Protein AF-A0A2E8M8S1-F1 (afdb_monomer)

Secondary structure (DSSP, 8-state):
------------S---SS---S-----HHHHHHHHHHHHTS--------HHHHS-HHHHHHHHHHHHHHT-SSS--HHHHHHHHHHHHHHTHHHHHHHHHHHHHHHHHHHHHHHHHHHHT-TT----HHHHHHHHHHHHHHHHHHHHHHHHHHHHHHHHHHHHHTT----HHHHHHHHHHHHH--

Radius of gyration: 27.23 Å; Cα contacts (8 Å, |Δi|>4): 94; chains: 1; bounding box: 52×49×96 Å

Solvent-accessible surface area (backbone atoms only — not comparable to full-atom values): 11092 Å² total; per-residue (Å²): 139,84,87,85,88,88,89,83,80,91,81,70,99,77,87,86,79,86,84,85,88,73,94,68,79,81,46,74,66,54,55,51,52,48,54,57,47,54,78,68,54,76,67,74,81,68,69,63,49,48,70,80,78,36,58,67,72,59,46,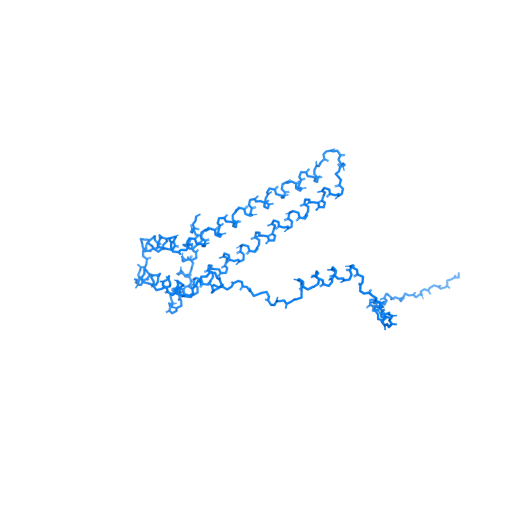54,49,54,34,52,53,51,39,60,56,53,69,50,100,71,74,47,70,71,38,54,50,50,44,42,52,52,49,47,66,77,36,44,72,55,30,53,48,49,52,53,27,53,50,31,48,52,51,31,53,53,38,50,50,54,51,49,54,58,75,66,42,93,79,76,82,69,57,69,66,58,55,49,53,49,54,50,52,34,50,55,30,45,53,53,22,52,52,38,47,50,43,55,50,33,41,51,54,42,50,52,51,60,45,44,61,92,62,86,76,53,71,66,54,53,54,50,50,50,52,44,63,70,60,49,113

Foldseek 3Di:
DDDDDDDDDDDDDDDPPPDPDDPDDCDPVNVVVVVVVVVVPDPPPPQCALCNQDPPVLLVVLLVVLLVLVVDPDNDPVSLVVNLVVCLVSVVVLLVLVVQLVVLVVQLVVLVVVLVCLVVPPVPDDPPVNNVVSVVSNVVSVVSNVSSVSNSVNNLVNSLCSSCPPPPPDPVVSVSSSVSSVPRD

Sequence (185 aa):
MFPEYQREIFSSRNDFTALSKSPREISKSDKVSQSVASCFSNEEETAPSLADEIPNKALNYIIGESRALMAVETVGQSHWDALSGFLSEELQGFVDLKNQMNQAQCDCEAMLKIAEELCDSPNGEVSPNRILEVAVALQEAKMRRDNLRTRVKSMIDGLCKEILAGNSSGDSLEIRLRGVLGKLG

pLDDT: mean 77.31, std 19.57, range [32.72, 95.56]

Structure (mmCIF, N/CA/C/O backbone):
data_AF-A0A2E8M8S1-F1
#
_entry.id   AF-A0A2E8M8S1-F1
#
loop_
_atom_site.group_PDB
_atom_site.id
_atom_site.type_symbol
_atom_site.label_atom_id
_atom_site.label_alt_id
_atom_site.label_comp_id
_atom_site.label_asym_id
_atom_site.label_entity_id
_atom_site.label_seq_id
_atom_site.pdbx_PDB_ins_code
_atom_site.Cartn_x
_atom_site.Cartn_y
_atom_site.Cartn_z
_atom_site.occupancy
_atom_site.B_iso_or_equiv
_atom_site.auth_seq_id
_atom_site.auth_comp_id
_atom_site.auth_asym_id
_atom_site.auth_atom_id
_atom_site.pdbx_PDB_model_num
ATOM 1 N N . MET A 1 1 ? 4.175 23.032 75.071 1.00 36.00 1 MET A N 1
ATOM 2 C CA . MET A 1 1 ? 5.294 22.071 75.073 1.00 36.00 1 MET A CA 1
ATOM 3 C C . MET A 1 1 ? 5.282 21.392 73.704 1.00 36.00 1 MET A C 1
ATOM 5 O O . MET A 1 1 ? 4.385 20.603 73.455 1.00 36.00 1 MET A O 1
ATOM 9 N N . PHE A 1 2 ? 6.158 21.823 72.791 1.00 40.09 2 PHE A N 1
ATOM 10 C CA . PHE A 1 2 ? 6.495 21.149 71.518 1.00 40.09 2 PHE A CA 1
ATOM 11 C C . PHE A 1 2 ? 7.851 20.434 71.711 1.00 40.09 2 PHE A C 1
ATOM 13 O O . PHE A 1 2 ? 8.574 20.832 72.632 1.00 40.09 2 PHE A O 1
ATOM 20 N N . PRO A 1 3 ? 8.157 19.353 70.964 1.00 42.38 3 PRO A N 1
ATOM 21 C CA . PRO A 1 3 ? 8.790 19.432 69.623 1.00 42.38 3 PRO A CA 1
ATOM 22 C C . PRO A 1 3 ? 8.086 18.513 68.589 1.00 42.38 3 PRO A C 1
ATOM 24 O O . PRO A 1 3 ? 7.397 17.576 68.975 1.00 42.38 3 PRO A O 1
ATOM 27 N N . GLU A 1 4 ? 7.975 18.828 67.293 1.00 33.81 4 GLU A N 1
ATOM 28 C CA . GLU A 1 4 ? 8.960 18.940 66.187 1.00 33.81 4 GLU A CA 1
ATOM 29 C C . GLU A 1 4 ? 9.512 17.611 65.616 1.00 33.81 4 GLU A C 1
ATOM 31 O O . GLU A 1 4 ? 10.245 16.888 66.275 1.00 33.81 4 GLU A O 1
ATOM 36 N N . TYR A 1 5 ? 9.145 17.385 64.341 1.00 37.78 5 TYR A N 1
ATOM 37 C CA . TYR A 1 5 ? 9.848 16.735 63.220 1.00 37.78 5 TYR A CA 1
ATOM 38 C C . TYR A 1 5 ? 10.566 15.383 63.396 1.00 37.78 5 TYR A C 1
ATOM 40 O O . TYR A 1 5 ? 11.599 15.301 64.042 1.00 37.78 5 TYR A O 1
ATOM 48 N N . GLN A 1 6 ? 10.184 14.408 62.556 1.00 37.84 6 GLN A N 1
ATOM 49 C CA . GLN A 1 6 ? 11.088 13.897 61.512 1.00 37.84 6 GLN A CA 1
ATOM 50 C C . GLN A 1 6 ? 10.325 13.168 60.393 1.00 37.84 6 GLN A C 1
ATOM 52 O O . GLN A 1 6 ? 9.367 12.434 60.613 1.00 37.84 6 GLN A O 1
ATOM 57 N N . ARG A 1 7 ? 10.749 13.459 59.164 1.00 42.25 7 ARG A N 1
ATOM 58 C CA . ARG A 1 7 ? 10.235 13.001 57.874 1.00 42.25 7 ARG A CA 1
ATOM 59 C C . ARG A 1 7 ? 11.309 12.076 57.304 1.00 42.25 7 ARG A C 1
ATOM 61 O O . ARG A 1 7 ? 12.351 12.611 56.956 1.00 42.25 7 ARG A O 1
ATOM 68 N N . GLU A 1 8 ? 11.069 10.773 57.151 1.00 34.56 8 GLU A N 1
ATOM 69 C CA . GLU A 1 8 ? 11.922 9.890 56.326 1.00 34.56 8 GLU A CA 1
ATOM 70 C C . GLU A 1 8 ? 11.049 8.856 55.584 1.00 34.56 8 GLU A C 1
ATOM 72 O O . GLU A 1 8 ? 10.326 8.083 56.198 1.00 34.56 8 GLU A O 1
ATOM 77 N N . ILE A 1 9 ? 10.797 9.094 54.290 1.00 34.66 9 ILE A N 1
ATOM 78 C CA . ILE A 1 9 ? 11.380 8.413 53.112 1.00 34.66 9 ILE A CA 1
ATOM 79 C C . ILE A 1 9 ? 10.621 7.121 52.750 1.00 34.66 9 ILE A C 1
ATOM 81 O O . ILE A 1 9 ? 10.748 6.079 53.382 1.00 34.66 9 ILE A O 1
ATOM 85 N N . PHE A 1 10 ? 9.852 7.206 51.657 1.00 37.06 10 PHE A N 1
ATOM 86 C CA . PHE A 1 10 ? 9.378 6.054 50.891 1.00 37.06 10 PHE A CA 1
ATOM 87 C C . PHE A 1 10 ? 10.589 5.292 50.331 1.00 37.06 10 PHE A C 1
ATOM 89 O O . PHE A 1 10 ? 11.205 5.743 49.363 1.00 37.06 10 PHE A O 1
ATOM 96 N N . SER A 1 11 ? 10.913 4.134 50.908 1.00 32.72 11 SER A N 1
ATOM 97 C CA . SER A 1 11 ? 11.887 3.206 50.327 1.00 32.72 11 SER A CA 1
ATOM 98 C C . SER A 1 11 ? 11.213 2.224 49.371 1.00 32.72 11 SER A C 1
ATOM 100 O O . SER A 1 11 ? 10.458 1.338 49.758 1.00 32.72 11 SER A O 1
ATOM 102 N N . SER A 1 12 ? 11.492 2.478 48.094 1.00 35.44 12 SER A N 1
ATOM 103 C CA . SER A 1 12 ? 11.606 1.576 46.944 1.00 35.44 12 SER A CA 1
ATOM 104 C C . SER A 1 12 ? 11.083 0.136 47.056 1.00 35.44 12 SER A C 1
ATOM 106 O O . SER A 1 12 ? 11.697 -0.726 47.675 1.00 35.44 12 SER A O 1
ATOM 108 N N . ARG A 1 13 ? 10.054 -0.147 46.247 1.00 44.47 13 ARG A N 1
ATOM 109 C CA . ARG A 1 13 ? 10.100 -1.084 45.102 1.00 44.47 13 ARG A CA 1
ATOM 110 C C . ARG A 1 13 ? 11.296 -2.056 45.114 1.00 44.47 13 ARG A C 1
ATOM 112 O O . ARG A 1 13 ? 12.240 -1.827 44.370 1.00 44.47 13 ARG A O 1
ATOM 119 N N . ASN A 1 14 ? 11.255 -3.093 45.953 1.00 41.12 14 ASN A N 1
ATOM 120 C CA . ASN A 1 14 ? 11.965 -4.371 45.783 1.00 41.12 14 ASN A CA 1
ATOM 121 C C . ASN A 1 14 ? 11.648 -5.324 46.951 1.00 41.12 14 ASN A C 1
ATOM 123 O O . ASN A 1 14 ? 12.503 -5.588 47.780 1.00 41.12 14 ASN A O 1
ATOM 127 N N . ASP A 1 15 ? 10.435 -5.877 46.988 1.00 34.88 15 ASP A N 1
ATOM 128 C CA . ASP A 1 15 ? 10.114 -7.040 47.836 1.00 34.88 15 ASP A CA 1
ATOM 129 C C . ASP A 1 15 ? 9.371 -8.107 47.015 1.00 34.88 15 ASP A C 1
ATOM 131 O O . ASP A 1 15 ? 8.291 -8.578 47.359 1.00 34.88 15 ASP A O 1
ATOM 135 N N . PHE A 1 16 ? 9.955 -8.485 45.872 1.00 39.66 16 PHE A N 1
ATOM 136 C CA . PHE A 1 16 ? 9.487 -9.616 45.055 1.00 39.66 16 PHE A CA 1
ATOM 137 C C . PHE A 1 16 ? 10.507 -10.763 44.983 1.00 39.66 16 PHE A C 1
ATOM 139 O O . PHE A 1 16 ? 10.486 -11.569 44.057 1.00 39.66 16 PHE A O 1
ATOM 146 N N . THR A 1 17 ? 11.418 -10.861 45.954 1.00 40.44 17 THR A N 1
ATOM 147 C CA . THR A 1 17 ? 12.477 -11.890 45.971 1.00 40.44 17 THR A CA 1
ATOM 148 C C . THR A 1 17 ? 12.367 -12.897 47.117 1.00 40.44 17 THR A C 1
ATOM 150 O O . THR A 1 17 ? 13.208 -13.785 47.222 1.00 40.44 17 THR A O 1
ATOM 153 N N . ALA A 1 18 ? 11.306 -12.856 47.929 1.00 42.22 18 ALA A N 1
ATOM 154 C CA . ALA A 1 18 ? 11.198 -13.702 49.122 1.00 42.22 18 ALA A CA 1
ATOM 155 C C . ALA A 1 18 ? 10.248 -14.913 49.015 1.00 42.22 18 ALA A C 1
ATOM 157 O O . ALA A 1 18 ? 9.893 -15.480 50.043 1.00 42.22 18 ALA A O 1
ATOM 158 N N . LEU A 1 19 ? 9.848 -15.363 47.818 1.00 46.56 19 LEU A N 1
ATOM 159 C CA . LEU A 1 19 ? 9.081 -16.613 47.660 1.00 46.56 19 LEU A CA 1
ATOM 160 C C . LEU A 1 19 ? 9.511 -17.418 46.422 1.00 46.56 19 LEU A C 1
ATOM 162 O O . LEU A 1 19 ? 8.714 -17.696 45.532 1.00 46.56 19 LEU A O 1
ATOM 166 N N . SER A 1 20 ? 10.774 -17.848 46.373 1.00 46.72 20 SER A N 1
ATOM 167 C CA . SER A 1 20 ? 11.174 -18.964 45.505 1.00 46.72 20 SER A CA 1
ATOM 168 C C . SER A 1 20 ? 11.880 -20.042 46.325 1.00 46.72 20 SER A C 1
ATOM 170 O O . SER A 1 20 ? 13.054 -19.926 46.662 1.00 46.72 20 SER A O 1
ATOM 172 N N . LYS A 1 21 ? 11.110 -21.067 46.711 1.00 43.41 21 LYS A N 1
ATOM 173 C CA . LYS A 1 21 ? 11.539 -22.456 46.978 1.00 43.41 21 LYS A CA 1
ATOM 174 C C . LYS A 1 21 ? 10.330 -23.278 47.439 1.00 43.41 21 LYS A C 1
ATOM 176 O O . LYS A 1 21 ? 10.195 -23.664 48.592 1.00 43.41 21 LYS A O 1
ATOM 181 N N . SER A 1 22 ? 9.423 -23.529 46.505 1.00 39.41 22 SER A N 1
ATOM 182 C CA . SER A 1 22 ? 8.464 -24.631 46.576 1.00 39.41 22 SER A C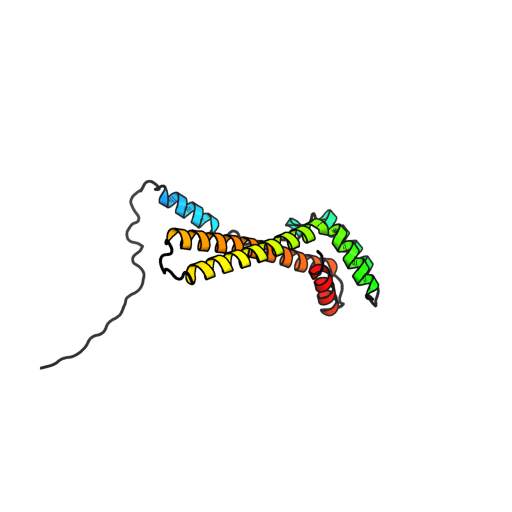A 1
ATOM 183 C C . SER A 1 22 ? 8.170 -25.048 45.133 1.00 39.41 22 SER A C 1
ATOM 185 O O . SER A 1 22 ? 7.893 -24.159 44.323 1.00 39.41 22 SER A O 1
ATOM 187 N N . PRO A 1 23 ? 8.269 -26.339 44.766 1.00 42.47 23 PRO A N 1
ATOM 188 C CA . PRO A 1 23 ? 7.851 -26.791 43.450 1.00 42.47 23 PRO A CA 1
ATOM 189 C C . PRO A 1 23 ? 6.321 -26.728 43.400 1.00 42.47 23 PRO A C 1
ATOM 191 O O . PRO A 1 23 ? 5.635 -27.669 43.788 1.00 42.47 23 PRO A O 1
ATOM 194 N N . ARG A 1 24 ? 5.780 -25.575 42.995 1.00 47.47 24 ARG A N 1
ATOM 195 C CA . ARG A 1 24 ? 4.354 -25.425 42.706 1.00 47.47 24 ARG A CA 1
ATOM 196 C C . ARG A 1 24 ? 4.076 -26.021 41.333 1.00 47.47 24 ARG A C 1
ATOM 198 O O . ARG A 1 24 ? 4.754 -25.686 40.363 1.00 47.47 24 ARG A O 1
ATOM 205 N N . GLU A 1 25 ? 3.078 -26.896 41.267 1.00 52.66 25 GLU A N 1
ATOM 206 C CA . GLU A 1 25 ? 2.452 -27.291 40.009 1.00 52.66 25 GLU A CA 1
ATOM 207 C C . GLU A 1 25 ? 2.065 -26.034 39.226 1.00 52.66 25 GLU A C 1
ATOM 209 O O . GLU A 1 25 ? 1.419 -25.131 39.759 1.00 52.66 25 GLU A O 1
ATOM 214 N N . ILE A 1 26 ? 2.489 -25.980 37.965 1.00 50.91 26 ILE A N 1
ATOM 215 C CA . ILE A 1 26 ? 2.212 -24.870 37.054 1.00 50.91 26 ILE A CA 1
ATOM 216 C C . ILE A 1 26 ? 0.692 -24.801 36.862 1.00 50.91 26 ILE A C 1
ATOM 218 O O . ILE A 1 26 ? 0.104 -25.649 36.180 1.00 50.91 26 ILE A O 1
ATOM 222 N N . SER A 1 27 ? 0.053 -23.804 37.476 1.00 57.03 27 SER A N 1
ATOM 223 C CA . SER A 1 27 ? -1.387 -23.582 37.358 1.00 57.03 27 SER A CA 1
ATOM 224 C C . SER A 1 27 ? -1.746 -23.256 35.905 1.00 57.03 27 SER A C 1
ATOM 226 O O . SER A 1 27 ? -0.933 -22.721 35.150 1.00 57.03 27 SER A O 1
ATOM 228 N N . LYS A 1 28 ? -2.988 -23.534 35.482 1.00 57.12 28 LYS A N 1
ATOM 229 C CA . LYS A 1 28 ? -3.478 -23.155 34.139 1.00 57.12 28 LYS A CA 1
ATOM 230 C C . LYS A 1 28 ? -3.289 -21.655 33.863 1.00 57.12 28 LYS A C 1
ATOM 232 O O . LYS A 1 28 ? -3.010 -21.286 32.728 1.00 57.12 28 LYS A O 1
ATOM 237 N N . SER A 1 29 ? -3.370 -20.826 34.906 1.00 60.12 29 SER A N 1
ATOM 238 C CA . SER A 1 29 ? -3.088 -19.388 34.842 1.00 60.12 29 SER A CA 1
ATOM 239 C C . SER A 1 29 ? -1.634 -19.090 34.464 1.00 60.12 29 SER A C 1
ATOM 241 O O . SER A 1 29 ? -1.394 -18.207 33.651 1.00 60.12 29 SER A O 1
ATOM 243 N N . ASP A 1 30 ? -0.668 -19.847 34.993 1.00 59.81 30 ASP A N 1
ATOM 244 C CA . ASP A 1 30 ? 0.758 -19.650 34.700 1.00 59.81 30 ASP A CA 1
ATOM 245 C C . ASP A 1 30 ? 1.093 -20.052 33.259 1.00 59.81 30 ASP A C 1
ATOM 247 O O . ASP A 1 30 ? 1.924 -19.416 32.621 1.00 59.81 30 ASP A O 1
ATOM 251 N N . LYS A 1 31 ? 0.395 -21.056 32.707 1.00 59.81 31 LYS A N 1
ATOM 252 C CA . LYS A 1 31 ? 0.536 -21.459 31.296 1.00 59.81 31 LYS A CA 1
ATOM 253 C C . LYS A 1 31 ? -0.013 -20.413 30.329 1.00 59.81 31 LYS A C 1
ATOM 255 O O . LYS A 1 31 ? 0.589 -20.187 29.281 1.00 59.81 31 LYS A O 1
ATOM 260 N N . VAL A 1 32 ? -1.134 -19.773 30.671 1.00 58.31 32 VAL A N 1
ATOM 261 C CA . VAL A 1 32 ? -1.687 -18.664 29.876 1.00 58.31 32 VAL A CA 1
ATOM 262 C C . VAL A 1 32 ? -0.754 -17.461 29.958 1.00 58.31 32 VAL A C 1
ATOM 264 O O . VAL A 1 32 ? -0.374 -16.937 28.920 1.00 58.31 32 VAL A O 1
ATOM 267 N N . SER A 1 33 ? -0.289 -17.089 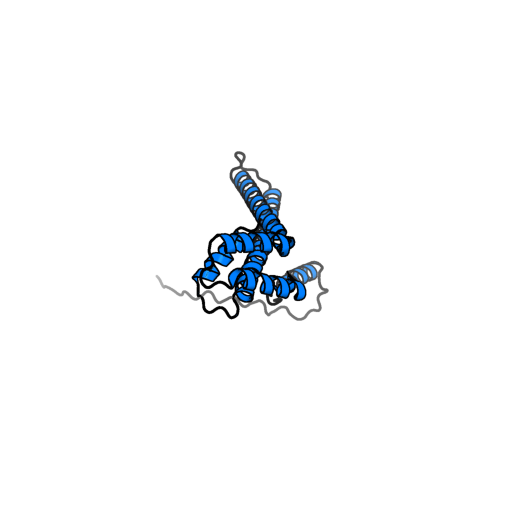31.154 1.00 62.28 33 SER A N 1
ATOM 268 C CA . SER A 1 33 ? 0.677 -15.999 31.332 1.00 62.28 33 SER A CA 1
ATOM 269 C C . SER A 1 33 ? 2.001 -16.257 30.611 1.00 62.28 33 SER A C 1
ATOM 271 O O . SER A 1 33 ? 2.547 -15.334 30.021 1.00 62.28 33 SER A O 1
ATOM 273 N N . GLN A 1 34 ? 2.502 -17.496 30.596 1.00 60.22 34 GLN A N 1
ATOM 274 C CA . GLN A 1 34 ? 3.691 -17.870 29.821 1.00 60.22 34 GLN A CA 1
ATOM 275 C C . GLN A 1 34 ? 3.441 -17.850 28.313 1.00 60.22 34 GLN A C 1
ATOM 277 O O . GLN A 1 34 ? 4.307 -17.395 27.577 1.00 60.22 34 GLN A O 1
ATOM 282 N N . SER A 1 35 ? 2.267 -18.288 27.847 1.00 61.75 35 SER A N 1
ATOM 283 C CA . SER A 1 35 ? 1.914 -18.226 26.421 1.00 61.75 35 SER A CA 1
ATOM 284 C C . SER A 1 35 ? 1.785 -16.774 25.956 1.00 61.75 35 SER A C 1
ATOM 286 O O . SER A 1 35 ? 2.374 -16.395 24.951 1.00 61.75 35 SER A O 1
ATOM 288 N N . VAL A 1 36 ? 1.112 -15.926 26.738 1.00 58.91 36 VAL A N 1
ATOM 289 C CA . VAL A 1 36 ? 0.995 -14.487 26.461 1.00 58.91 36 VAL A CA 1
ATOM 290 C C . VAL A 1 36 ? 2.367 -13.812 26.534 1.00 58.91 36 VAL A C 1
ATOM 292 O O . VAL A 1 36 ? 2.713 -13.059 25.635 1.00 58.91 36 VAL A O 1
ATOM 295 N N . ALA A 1 37 ? 3.192 -14.123 27.539 1.00 61.19 37 ALA A N 1
ATOM 296 C CA . ALA A 1 37 ? 4.557 -13.605 27.629 1.00 61.19 37 ALA A CA 1
ATOM 297 C C . ALA A 1 37 ? 5.437 -14.073 26.460 1.00 61.19 37 ALA A C 1
ATOM 299 O O . ALA A 1 37 ? 6.270 -13.300 25.996 1.00 61.19 37 ALA A O 1
ATOM 300 N N . SER A 1 38 ? 5.235 -15.292 25.945 1.00 56.47 38 SER A N 1
ATOM 301 C CA . SER A 1 38 ? 5.951 -15.794 24.766 1.00 56.47 38 SER A CA 1
ATOM 302 C C . SER A 1 38 ? 5.590 -15.028 23.492 1.00 56.47 38 SER A C 1
ATOM 304 O O . SER A 1 38 ? 6.476 -14.773 22.688 1.00 56.47 38 SER A O 1
ATOM 306 N N . CYS A 1 39 ? 4.351 -14.537 23.358 1.00 55.91 39 CYS A N 1
ATOM 307 C CA . CYS A 1 39 ? 3.950 -13.662 22.249 1.00 55.91 39 CYS A CA 1
ATOM 308 C C . CYS A 1 39 ? 4.640 -12.285 22.271 1.00 55.91 39 CYS A C 1
ATOM 310 O O . CYS A 1 39 ? 4.706 -11.628 21.241 1.00 55.91 39 CYS A O 1
ATOM 312 N N . PHE A 1 40 ? 5.146 -11.845 23.430 1.00 54.94 40 PHE A N 1
ATOM 313 C CA . PHE A 1 40 ? 5.899 -10.593 23.596 1.00 54.94 40 PHE A CA 1
ATOM 314 C C . PHE A 1 40 ? 7.395 -10.832 23.849 1.00 54.94 40 PHE A C 1
ATOM 316 O O . PHE A 1 40 ? 8.137 -9.895 24.144 1.00 54.94 40 PHE A O 1
ATOM 323 N N . SER A 1 41 ? 7.847 -12.088 23.782 1.00 49.00 41 SER A N 1
ATOM 324 C CA . SER A 1 41 ? 9.247 -12.452 23.977 1.00 49.00 41 SER A CA 1
ATOM 325 C C . SER A 1 41 ? 9.993 -12.246 22.668 1.00 49.00 41 SER A C 1
ATOM 327 O O . SER A 1 41 ? 10.152 -13.200 21.925 1.00 49.00 41 SER A O 1
ATOM 329 N N . ASN A 1 42 ? 10.407 -11.000 22.412 1.00 46.44 42 ASN A N 1
ATOM 330 C CA . ASN A 1 42 ? 11.420 -10.564 21.443 1.00 46.44 42 ASN A CA 1
ATOM 331 C C . ASN A 1 42 ? 11.785 -11.596 20.355 1.00 46.44 42 ASN A C 1
ATOM 333 O O . ASN A 1 42 ? 12.933 -12.037 20.272 1.00 46.44 42 ASN A O 1
ATOM 337 N N . GLU A 1 43 ? 10.839 -11.939 19.485 1.00 48.03 43 GLU A N 1
ATOM 338 C CA . GLU A 1 43 ? 11.221 -12.087 18.092 1.00 48.03 43 GLU A CA 1
ATOM 339 C C . GLU A 1 43 ? 11.593 -10.668 17.682 1.00 48.03 43 GLU A C 1
ATOM 341 O O . GLU A 1 43 ? 10.789 -9.749 17.846 1.00 48.03 43 GLU A O 1
ATOM 346 N N . GLU A 1 44 ? 12.854 -10.461 17.299 1.00 46.75 44 GLU A N 1
ATOM 347 C CA . GLU A 1 44 ? 13.250 -9.290 16.523 1.00 46.75 44 GLU A CA 1
ATOM 348 C C . GLU A 1 44 ? 12.116 -9.040 15.539 1.00 46.75 44 GLU A C 1
ATOM 350 O O . GLU A 1 44 ? 11.864 -9.893 14.686 1.00 46.75 44 GLU A O 1
ATOM 355 N N . GLU A 1 45 ? 11.371 -7.953 15.764 1.00 48.09 45 GLU A N 1
ATOM 356 C CA . GLU A 1 45 ? 10.234 -7.540 14.958 1.00 48.09 45 GLU A CA 1
ATOM 357 C C . GLU A 1 45 ? 10.823 -7.278 13.576 1.00 48.09 45 GLU A C 1
ATOM 359 O O . GLU A 1 45 ? 11.335 -6.201 13.266 1.00 48.09 45 GLU A O 1
ATOM 364 N N . THR A 1 46 ? 10.933 -8.355 12.806 1.00 54.03 46 THR A N 1
ATOM 365 C CA . THR A 1 46 ? 11.638 -8.397 11.544 1.00 54.03 46 THR A CA 1
ATOM 366 C C . THR A 1 46 ? 10.680 -7.672 10.645 1.00 54.03 46 THR A C 1
ATOM 368 O O . THR A 1 46 ? 9.658 -8.218 10.232 1.00 54.03 46 THR A O 1
ATOM 371 N N . ALA A 1 47 ? 10.935 -6.370 10.488 1.00 58.97 47 ALA A N 1
ATOM 372 C CA . ALA A 1 47 ? 10.129 -5.518 9.643 1.00 58.97 47 ALA A CA 1
ATOM 373 C C . ALA A 1 47 ? 9.912 -6.281 8.328 1.00 58.97 47 ALA A C 1
ATOM 375 O O . ALA A 1 47 ? 10.901 -6.765 7.766 1.00 58.97 47 ALA A O 1
ATOM 376 N N . PRO A 1 48 ? 8.652 -6.455 7.891 1.00 64.81 48 PRO A N 1
ATOM 377 C CA . PRO A 1 48 ? 8.314 -7.342 6.784 1.00 64.81 48 PRO A CA 1
ATOM 378 C C . PRO A 1 48 ? 9.220 -7.021 5.601 1.00 64.81 48 PRO A C 1
ATOM 380 O O . PRO A 1 48 ? 9.264 -5.866 5.167 1.00 64.81 48 PRO A O 1
ATOM 383 N N . SER A 1 49 ? 10.012 -7.990 5.142 1.00 75.00 49 SER A N 1
ATOM 384 C CA . SER A 1 49 ? 11.014 -7.729 4.115 1.00 75.00 49 SER A CA 1
ATOM 385 C C . SER A 1 49 ? 10.384 -7.848 2.731 1.00 75.00 49 SER A C 1
ATOM 387 O O . SER A 1 49 ? 9.442 -8.609 2.516 1.00 75.00 49 SER A O 1
ATOM 389 N N . LEU A 1 50 ? 10.913 -7.113 1.749 1.00 81.88 50 LEU A N 1
ATOM 390 C CA . LEU A 1 50 ? 10.407 -7.186 0.374 1.00 81.88 50 LEU A CA 1
ATOM 391 C C . LEU A 1 50 ? 10.503 -8.609 -0.208 1.00 81.88 50 LEU A C 1
ATOM 393 O O . LEU A 1 50 ? 9.670 -8.995 -1.024 1.00 81.88 50 LEU A O 1
ATOM 397 N N . ALA A 1 51 ? 11.497 -9.385 0.234 1.00 81.06 51 ALA A N 1
ATOM 398 C CA . ALA A 1 51 ? 11.706 -10.767 -0.187 1.00 81.06 51 ALA A CA 1
ATOM 399 C C . ALA A 1 51 ? 10.638 -11.733 0.355 1.00 81.06 51 ALA A C 1
ATOM 401 O O . ALA A 1 51 ? 10.414 -12.780 -0.251 1.00 81.06 51 ALA A O 1
ATOM 402 N N . ASP A 1 52 ? 9.970 -11.378 1.458 1.00 82.62 52 ASP A N 1
ATOM 403 C CA . ASP A 1 52 ? 8.856 -12.157 2.012 1.00 82.62 52 ASP A CA 1
ATOM 404 C C . ASP A 1 52 ? 7.557 -11.923 1.224 1.00 82.62 52 ASP A C 1
ATOM 406 O O . ASP A 1 52 ? 6.692 -12.795 1.169 1.00 82.62 52 ASP A O 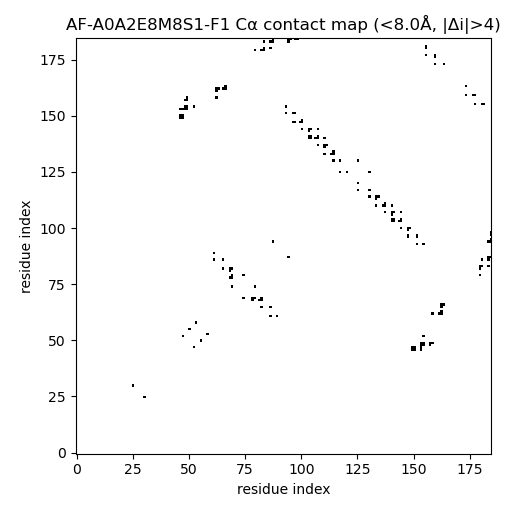1
ATOM 410 N N . GLU A 1 53 ? 7.425 -10.752 0.593 1.00 85.88 53 GLU A N 1
ATOM 411 C CA . GLU A 1 53 ? 6.218 -10.337 -0.133 1.00 85.88 53 GLU A CA 1
ATOM 412 C C . GLU A 1 53 ? 6.291 -10.666 -1.632 1.00 85.88 53 GLU A C 1
ATOM 414 O O . GLU A 1 53 ? 5.276 -10.988 -2.253 1.00 85.88 53 GLU A O 1
ATOM 419 N N . ILE A 1 54 ? 7.482 -10.585 -2.239 1.00 88.06 54 ILE A N 1
ATOM 420 C CA . ILE A 1 54 ? 7.679 -10.784 -3.679 1.00 88.06 54 ILE A CA 1
ATOM 421 C C . ILE A 1 54 ? 8.791 -11.812 -3.917 1.00 88.06 54 ILE A C 1
ATOM 423 O O . ILE A 1 54 ? 9.939 -11.580 -3.530 1.00 88.06 54 ILE A O 1
ATOM 427 N N . PRO A 1 55 ? 8.515 -12.918 -4.637 1.00 89.12 55 PRO A N 1
ATOM 428 C CA . PRO A 1 55 ? 9.548 -13.880 -4.994 1.00 89.12 55 PRO A CA 1
ATOM 429 C C . PRO A 1 55 ? 10.693 -13.217 -5.769 1.00 89.12 55 PRO A C 1
ATOM 431 O O . PRO A 1 55 ? 10.455 -12.519 -6.754 1.00 89.12 55 PRO A O 1
ATOM 434 N N . ASN A 1 56 ? 11.943 -13.521 -5.405 1.00 88.00 56 ASN A N 1
ATOM 435 C CA . ASN A 1 56 ? 13.144 -12.906 -5.998 1.00 88.00 56 ASN A CA 1
ATOM 436 C C . ASN A 1 56 ? 13.159 -12.887 -7.538 1.00 88.00 56 ASN A C 1
ATOM 438 O O . ASN A 1 56 ? 13.633 -11.930 -8.145 1.00 88.00 56 ASN A O 1
ATOM 442 N N . LYS A 1 57 ? 12.632 -13.929 -8.195 1.00 89.44 57 LYS A N 1
ATOM 443 C CA . LYS A 1 57 ? 12.548 -13.975 -9.664 1.00 89.44 57 LYS A CA 1
ATOM 444 C C . LYS A 1 57 ? 11.617 -12.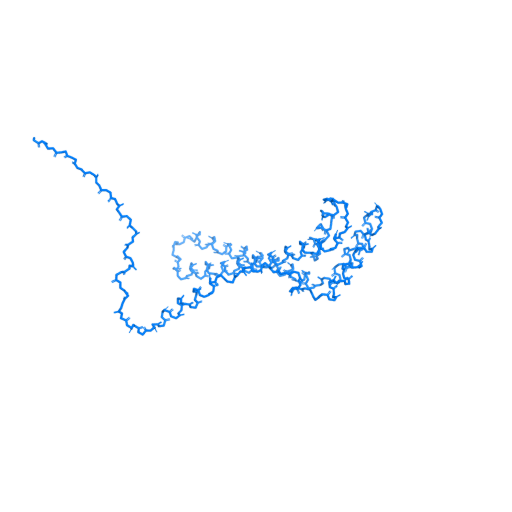894 -10.225 1.00 89.44 57 LYS A C 1
ATOM 446 O O . LYS A 1 57 ? 11.980 -12.245 -11.201 1.00 89.44 57 LYS A O 1
ATOM 451 N N . ALA A 1 58 ? 10.443 -12.718 -9.619 1.00 88.88 58 ALA A N 1
ATOM 452 C CA . ALA A 1 58 ? 9.484 -11.688 -10.010 1.00 88.88 58 ALA A CA 1
ATOM 453 C C . ALA A 1 58 ? 10.033 -10.296 -9.681 1.00 88.88 58 ALA A C 1
ATOM 455 O O . ALA A 1 58 ? 9.995 -9.407 -10.524 1.00 88.88 58 ALA A O 1
ATOM 456 N N . LEU A 1 59 ? 10.647 -10.143 -8.505 1.00 91.00 59 LEU A N 1
ATOM 457 C CA . LEU A 1 59 ? 11.278 -8.894 -8.094 1.00 91.00 59 LEU A CA 1
ATOM 458 C C . LEU A 1 59 ? 12.361 -8.444 -9.089 1.00 91.00 59 LEU A C 1
ATOM 460 O O . LEU A 1 59 ? 12.339 -7.305 -9.542 1.00 91.00 59 LEU A O 1
ATOM 464 N N . ASN A 1 60 ? 13.262 -9.342 -9.500 1.00 91.94 60 ASN A N 1
ATOM 465 C CA . ASN A 1 60 ? 14.299 -9.026 -10.488 1.00 91.94 60 ASN A CA 1
ATOM 466 C C . ASN A 1 60 ? 13.720 -8.591 -11.842 1.00 91.94 60 ASN A C 1
ATOM 468 O O . ASN A 1 60 ? 14.256 -7.677 -12.468 1.00 91.94 60 ASN A O 1
ATOM 472 N N . TYR A 1 61 ? 12.636 -9.231 -12.289 1.00 93.62 61 TYR A N 1
ATOM 473 C CA . TYR A 1 61 ? 11.933 -8.847 -13.514 1.00 93.62 61 TYR A CA 1
ATOM 474 C C . TYR A 1 61 ? 11.324 -7.443 -13.392 1.00 93.62 61 TYR A C 1
ATOM 476 O O . TYR A 1 61 ? 11.616 -6.579 -14.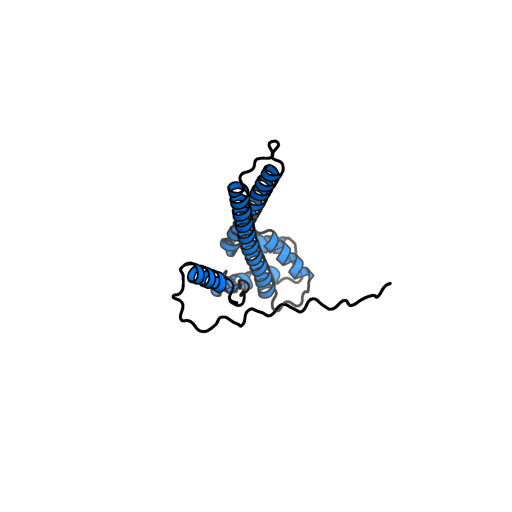216 1.00 93.62 61 TYR A O 1
ATOM 484 N N . ILE A 1 62 ? 10.584 -7.182 -12.309 1.00 93.50 62 ILE A N 1
ATOM 485 C CA . ILE A 1 62 ? 9.973 -5.877 -12.024 1.00 93.50 62 ILE A CA 1
ATOM 486 C C . ILE A 1 62 ? 11.035 -4.775 -11.981 1.00 93.50 62 ILE A C 1
ATOM 488 O O . ILE A 1 62 ? 10.847 -3.719 -12.583 1.00 93.50 62 ILE A O 1
ATOM 492 N N . ILE A 1 63 ? 12.167 -5.017 -11.313 1.00 92.25 63 ILE A N 1
ATOM 493 C CA . ILE A 1 63 ? 13.288 -4.069 -11.244 1.00 92.25 63 ILE A CA 1
ATOM 494 C C . ILE A 1 63 ? 13.845 -3.786 -12.643 1.00 92.25 63 ILE A C 1
ATOM 496 O O . ILE A 1 63 ? 14.063 -2.623 -12.986 1.00 92.25 63 ILE A O 1
ATOM 500 N N . GLY A 1 64 ? 14.089 -4.831 -13.439 1.00 91.12 64 GLY A N 1
ATOM 501 C CA . GLY A 1 64 ? 14.660 -4.709 -14.780 1.00 91.12 64 GLY A CA 1
ATOM 502 C C . GLY A 1 64 ? 13.801 -3.849 -15.703 1.00 91.12 64 GLY A C 1
ATOM 503 O O . GLY A 1 64 ? 14.286 -2.851 -16.240 1.00 91.12 64 GLY A O 1
ATOM 504 N N . GLU A 1 65 ? 12.518 -4.183 -15.814 1.00 92.12 65 GLU A N 1
ATOM 505 C CA . GLU A 1 65 ? 11.571 -3.458 -16.667 1.00 92.12 65 GLU A CA 1
ATOM 506 C C . GLU A 1 65 ? 11.306 -2.038 -16.151 1.00 92.12 65 GLU A C 1
ATOM 508 O O . GLU A 1 65 ? 11.312 -1.080 -16.925 1.00 92.12 65 GLU A O 1
ATOM 513 N N . SER A 1 66 ? 11.181 -1.855 -14.830 1.00 91.38 66 SER A N 1
ATOM 514 C CA . SER A 1 66 ? 10.997 -0.520 -14.241 1.00 91.38 66 SER A CA 1
ATOM 515 C C . SER A 1 66 ? 12.170 0.403 -14.558 1.00 91.38 66 SER A C 1
ATOM 517 O O . SER A 1 66 ? 11.979 1.569 -14.902 1.00 91.38 66 SER A O 1
ATOM 519 N N . ARG A 1 67 ? 13.402 -0.110 -14.472 1.00 90.25 67 ARG A N 1
ATOM 520 C CA . ARG A 1 67 ? 14.599 0.656 -14.836 1.00 90.25 67 ARG A CA 1
ATOM 521 C C . ARG A 1 67 ? 14.653 0.947 -16.330 1.00 90.25 67 ARG A C 1
ATOM 523 O O . ARG A 1 67 ? 15.033 2.056 -16.692 1.00 90.25 67 ARG A O 1
ATOM 530 N N . ALA A 1 68 ? 14.251 0.004 -17.181 1.00 88.75 68 ALA A N 1
ATOM 531 C CA . ALA A 1 68 ? 14.194 0.211 -18.626 1.00 88.75 68 ALA A CA 1
ATOM 532 C C . ALA A 1 68 ? 13.207 1.330 -19.003 1.00 88.75 68 ALA A C 1
ATOM 534 O O . ALA A 1 68 ? 13.559 2.228 -19.767 1.00 88.75 68 ALA A O 1
ATOM 535 N N . LEU A 1 69 ? 12.015 1.343 -18.398 1.00 87.19 69 LEU A N 1
ATOM 536 C CA . LEU A 1 69 ? 11.008 2.394 -18.599 1.00 87.19 69 LEU A CA 1
ATOM 537 C C . LEU A 1 69 ? 11.480 3.779 -18.124 1.00 87.19 69 LEU A C 1
ATOM 539 O O . LEU A 1 69 ? 11.027 4.802 -18.638 1.00 87.19 69 LEU A O 1
ATOM 543 N N . MET A 1 70 ? 12.414 3.818 -17.173 1.00 85.12 70 MET A N 1
ATOM 544 C CA . MET A 1 70 ? 13.003 5.047 -16.637 1.00 85.12 70 MET A CA 1
ATOM 545 C C . MET A 1 70 ? 14.365 5.417 -17.250 1.00 85.12 70 MET A C 1
ATOM 547 O O . MET A 1 70 ? 14.961 6.400 -16.821 1.00 85.12 70 MET A O 1
ATOM 551 N N . ALA A 1 71 ? 14.876 4.676 -18.240 1.00 77.81 71 ALA A N 1
ATOM 552 C CA . ALA A 1 71 ? 16.257 4.803 -18.731 1.00 77.81 71 ALA A CA 1
ATOM 553 C C . ALA A 1 71 ? 16.569 6.093 -19.529 1.00 77.81 71 ALA A C 1
ATOM 555 O O . ALA A 1 71 ? 17.685 6.258 -20.020 1.00 77.81 71 ALA A O 1
ATOM 556 N N . VAL A 1 72 ? 15.610 7.011 -19.686 1.00 67.44 72 VAL A N 1
ATOM 557 C CA . VAL A 1 72 ? 15.751 8.227 -20.505 1.00 67.44 72 VAL A CA 1
ATOM 558 C C . VAL A 1 72 ? 16.163 9.423 -19.637 1.00 67.44 72 VAL A C 1
ATOM 560 O O . VAL A 1 72 ? 15.565 9.660 -18.591 1.00 67.44 72 VAL A O 1
ATOM 563 N N . GLU A 1 73 ? 17.132 10.230 -20.101 1.00 58.41 73 GLU A N 1
ATOM 564 C CA . GLU A 1 73 ? 17.663 11.421 -19.392 1.00 58.41 73 GLU A CA 1
ATOM 565 C C . GLU A 1 73 ? 16.580 12.425 -18.953 1.00 58.41 73 GLU A C 1
ATOM 567 O O . GLU A 1 73 ? 16.765 13.173 -17.994 1.00 58.41 73 GLU A O 1
ATOM 572 N N . THR A 1 74 ? 15.426 12.430 -19.627 1.00 64.75 74 THR A N 1
ATOM 573 C CA . THR A 1 74 ? 14.239 13.194 -1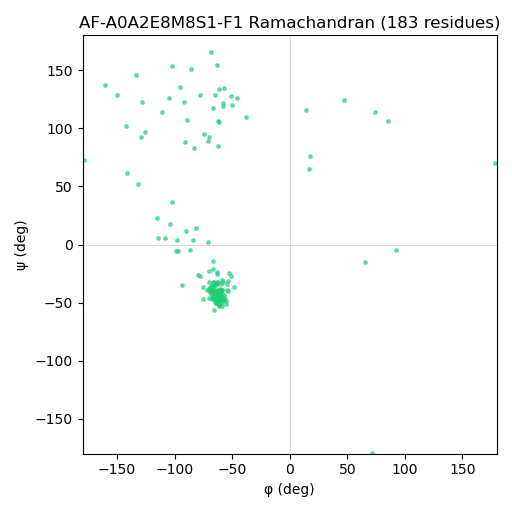9.230 1.00 64.75 74 THR A CA 1
ATOM 574 C C . THR A 1 74 ? 13.010 12.285 -19.198 1.00 64.75 74 THR A C 1
ATOM 576 O O . THR A 1 74 ? 12.314 12.098 -20.194 1.00 64.75 74 THR A O 1
ATOM 579 N N . VAL A 1 75 ? 12.713 11.711 -18.028 1.00 72.06 75 VAL A N 1
ATOM 580 C CA . VAL A 1 75 ? 11.503 10.898 -17.831 1.00 72.06 75 VAL A CA 1
ATOM 581 C C . VAL A 1 75 ? 10.268 11.810 -17.849 1.00 72.06 75 VAL A C 1
ATOM 583 O O . VAL A 1 75 ? 9.879 12.401 -16.834 1.00 72.06 75 VAL A O 1
ATOM 586 N N . GLY A 1 76 ? 9.676 11.962 -19.034 1.00 81.19 76 GLY A N 1
ATOM 587 C CA . GLY A 1 76 ? 8.415 12.674 -19.244 1.00 81.19 76 GLY A CA 1
ATOM 588 C C . GLY A 1 76 ? 7.218 11.940 -18.629 1.00 81.19 76 GLY A C 1
ATOM 589 O O . GLY A 1 76 ? 7.312 10.762 -18.290 1.00 81.19 76 GLY A O 1
ATOM 590 N N . GLN A 1 77 ? 6.075 12.624 -18.507 1.00 84.00 77 GLN A N 1
ATOM 591 C CA . GLN A 1 77 ? 4.862 12.071 -17.882 1.00 84.00 77 GLN A CA 1
ATOM 592 C C . GLN A 1 77 ? 4.433 10.727 -18.494 1.00 84.00 77 GLN A C 1
ATOM 594 O O . GLN A 1 77 ? 4.124 9.803 -17.755 1.00 84.00 77 GLN A O 1
ATOM 599 N N . SER A 1 78 ? 4.536 10.574 -19.817 1.00 86.75 78 SER A N 1
ATOM 600 C CA . SER A 1 78 ? 4.191 9.332 -20.523 1.00 86.75 78 SER A CA 1
ATOM 601 C C . SER A 1 78 ? 4.978 8.103 -20.054 1.00 86.75 78 SER A C 1
ATOM 603 O O . SER A 1 78 ? 4.445 6.999 -20.060 1.00 86.75 78 SER A O 1
ATOM 605 N N . HIS A 1 79 ? 6.233 8.278 -19.634 1.00 87.94 79 HIS A N 1
ATOM 606 C CA . HIS A 1 79 ? 7.060 7.183 -19.123 1.00 87.94 79 HIS A CA 1
ATOM 607 C C . HIS A 1 79 ? 6.636 6.794 -17.704 1.00 87.94 79 HIS A C 1
ATOM 609 O O . HIS A 1 79 ? 6.612 5.614 -17.367 1.00 87.94 79 HIS A O 1
ATOM 615 N N . TRP A 1 80 ? 6.241 7.776 -16.886 1.00 89.75 80 TRP A N 1
ATOM 616 C CA . TRP A 1 80 ? 5.673 7.526 -15.560 1.00 89.75 80 TRP A CA 1
ATOM 617 C C . TRP A 1 80 ? 4.305 6.851 -15.641 1.00 89.75 80 TRP A C 1
ATOM 619 O O . TRP A 1 80 ? 4.025 5.967 -14.838 1.00 89.75 80 TRP A O 1
ATOM 629 N N . ASP A 1 81 ? 3.481 7.224 -16.620 1.00 90.06 81 ASP A N 1
ATOM 630 C CA . ASP A 1 81 ? 2.188 6.583 -16.862 1.00 90.06 81 ASP A CA 1
ATOM 631 C C . ASP A 1 81 ? 2.380 5.129 -17.324 1.00 90.06 81 ASP A C 1
ATOM 633 O O . ASP A 1 81 ? 1.719 4.230 -16.808 1.00 90.06 81 ASP A O 1
ATOM 637 N N . ALA A 1 82 ? 3.338 4.877 -18.225 1.00 90.50 82 ALA A N 1
ATOM 638 C CA . ALA A 1 82 ? 3.695 3.525 -18.658 1.00 90.50 82 ALA A CA 1
ATOM 639 C C . ALA A 1 82 ? 4.226 2.668 -17.497 1.00 90.50 82 ALA A C 1
ATOM 641 O O . ALA A 1 82 ? 3.797 1.529 -17.325 1.00 90.50 82 ALA A O 1
ATOM 642 N N . LEU A 1 83 ? 5.104 3.233 -16.660 1.00 92.31 83 LEU A N 1
ATOM 643 C 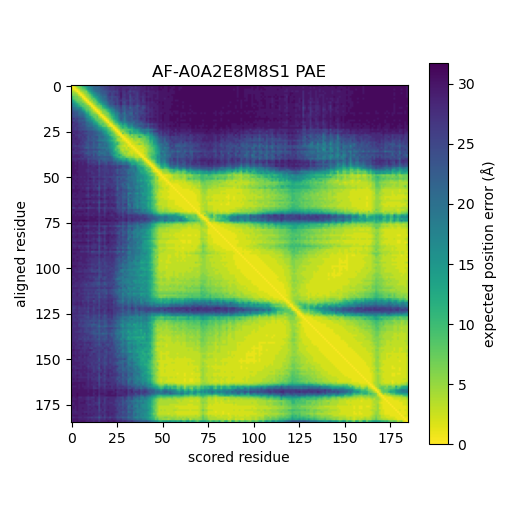CA . LEU A 1 83 ? 5.584 2.577 -15.445 1.00 92.31 83 LEU A CA 1
ATOM 644 C C . LEU A 1 83 ? 4.438 2.283 -14.475 1.00 92.31 83 LEU A C 1
ATOM 646 O O . LEU A 1 83 ? 4.385 1.200 -13.904 1.00 92.31 83 LEU A O 1
ATOM 650 N N . SER A 1 84 ? 3.509 3.223 -14.300 1.00 92.50 84 SER A N 1
ATOM 651 C CA . SER A 1 84 ? 2.335 3.024 -13.452 1.00 92.50 84 SER A CA 1
ATOM 652 C C . SER A 1 84 ? 1.453 1.886 -13.960 1.00 92.50 84 SER A C 1
ATOM 654 O O . SER A 1 84 ? 0.994 1.087 -13.150 1.00 92.50 84 SER A O 1
ATOM 656 N N . GLY A 1 85 ? 1.225 1.804 -15.275 1.00 91.75 85 GLY A N 1
ATOM 657 C CA . GLY A 1 85 ? 0.467 0.715 -15.894 1.00 91.75 85 GLY A CA 1
ATOM 658 C C . GLY A 1 85 ? 1.136 -0.639 -15.664 1.00 91.75 85 GLY A C 1
ATOM 659 O O . GLY A 1 85 ? 0.525 -1.531 -15.085 1.00 91.75 85 GLY A O 1
ATOM 660 N N . PHE A 1 86 ? 2.423 -0.742 -16.005 1.00 94.19 86 PHE A N 1
ATOM 661 C CA . PHE A 1 86 ? 3.223 -1.949 -15.787 1.00 94.19 86 PHE A CA 1
ATOM 662 C C . PHE A 1 86 ? 3.212 -2.406 -14.321 1.00 94.19 86 PHE A C 1
ATOM 664 O O . PHE A 1 86 ? 2.904 -3.556 -14.020 1.00 94.19 86 PHE A O 1
ATOM 671 N N . LEU A 1 87 ? 3.506 -1.497 -13.386 1.00 94.25 87 LEU A N 1
ATOM 672 C CA . LEU A 1 87 ? 3.538 -1.831 -11.964 1.00 94.25 87 LEU A CA 1
ATOM 673 C C . LEU A 1 87 ? 2.156 -2.215 -11.431 1.00 94.25 87 LEU A C 1
ATOM 675 O O . LEU A 1 87 ? 2.081 -3.045 -10.534 1.00 94.25 87 LEU A O 1
ATOM 679 N N . SER A 1 88 ? 1.072 -1.647 -11.962 1.00 91.50 88 SER A N 1
ATOM 680 C CA . SER A 1 88 ? -0.281 -2.040 -11.562 1.00 91.50 88 SER A CA 1
ATOM 681 C C . SER A 1 88 ? -0.613 -3.476 -11.965 1.00 91.50 88 SER A C 1
ATOM 683 O O . SER A 1 88 ? -1.316 -4.150 -11.219 1.00 91.50 88 SER A O 1
ATOM 685 N N . GLU A 1 89 ? -0.129 -3.933 -13.121 1.00 91.62 89 GLU A N 1
ATOM 686 C CA . GLU A 1 89 ? -0.346 -5.299 -13.608 1.00 91.62 89 GLU A CA 1
ATOM 687 C C . GLU A 1 89 ? 0.525 -6.306 -12.846 1.00 91.62 89 GLU A C 1
ATOM 689 O O . GLU A 1 89 ? 0.035 -7.326 -12.359 1.00 91.62 89 GLU A O 1
ATOM 694 N N . GLU A 1 90 ? 1.812 -5.999 -12.679 1.00 93.12 90 GLU A N 1
ATOM 695 C CA . GLU A 1 90 ? 2.773 -6.928 -12.076 1.00 93.12 90 GLU A CA 1
ATOM 696 C C . GLU A 1 90 ? 2.706 -6.965 -10.542 1.00 93.12 90 GLU A C 1
ATOM 698 O O . GLU A 1 90 ? 3.045 -7.974 -9.921 1.00 93.12 90 GLU A O 1
ATOM 703 N N . LEU A 1 91 ? 2.251 -5.884 -9.899 1.00 93.25 91 LEU A N 1
ATOM 704 C CA . LEU A 1 91 ? 2.117 -5.792 -8.443 1.00 93.25 91 LEU A CA 1
ATOM 705 C C . LEU A 1 91 ? 0.665 -5.959 -7.975 1.00 93.25 91 LEU A C 1
ATOM 707 O O . LEU A 1 91 ? 0.257 -5.340 -6.991 1.00 93.25 91 LEU A O 1
ATOM 711 N N . GLN A 1 92 ? -0.119 -6.830 -8.615 1.00 91.25 92 GLN A N 1
ATOM 712 C CA . GLN A 1 92 ? -1.513 -7.066 -8.213 1.00 91.25 92 GLN A CA 1
ATOM 713 C C . GLN A 1 92 ? -1.644 -7.448 -6.725 1.00 91.25 92 GLN A C 1
ATOM 715 O O . GLN A 1 92 ? -2.514 -6.935 -6.027 1.00 91.25 92 GLN A O 1
ATOM 720 N N . GLY A 1 93 ? -0.725 -8.263 -6.193 1.00 90.69 93 GLY A N 1
ATOM 721 C CA . GLY A 1 93 ? -0.718 -8.609 -4.765 1.00 90.69 93 GLY A CA 1
ATOM 722 C C . GLY A 1 93 ? -0.509 -7.401 -3.837 1.00 90.69 93 GLY A C 1
ATOM 723 O O . GLY A 1 93 ? -1.086 -7.340 -2.754 1.00 90.69 93 GLY A O 1
ATOM 724 N N . PHE A 1 94 ? 0.260 -6.399 -4.273 1.00 92.38 94 PHE A N 1
ATOM 725 C CA . PHE A 1 94 ? 0.421 -5.137 -3.546 1.00 92.38 94 PHE A CA 1
ATOM 726 C C . PHE A 1 94 ? -0.842 -4.271 -3.623 1.00 92.38 94 PHE A C 1
ATOM 728 O O . PHE A 1 94 ? -1.225 -3.660 -2.625 1.00 92.38 94 PHE A O 1
ATOM 735 N N . VAL A 1 95 ? -1.511 -4.237 -4.781 1.00 91.44 95 VAL A N 1
ATOM 736 C CA . VAL A 1 95 ? -2.809 -3.560 -4.948 1.00 91.44 95 VAL A CA 1
ATOM 737 C C . VAL A 1 95 ? -3.849 -4.170 -4.007 1.00 91.44 95 VAL A C 1
ATOM 739 O O . VAL A 1 95 ? -4.511 -3.448 -3.259 1.00 91.44 95 VAL A O 1
ATOM 742 N N . ASP A 1 96 ? -3.932 -5.498 -3.953 1.00 93.06 96 ASP A N 1
ATOM 743 C CA . ASP A 1 96 ? -4.838 -6.209 -3.052 1.00 93.06 96 ASP A CA 1
ATOM 744 C C . ASP A 1 96 ? -4.515 -5.914 -1.578 1.00 93.06 96 ASP A C 1
ATOM 746 O O . ASP A 1 96 ? -5.423 -5.691 -0.773 1.00 93.06 96 ASP A O 1
ATOM 750 N N . LEU A 1 97 ? -3.229 -5.844 -1.219 1.00 93.12 97 LEU A N 1
ATOM 751 C CA . LEU A 1 97 ? -2.782 -5.478 0.126 1.00 93.12 97 LEU A CA 1
ATOM 752 C C . LEU A 1 97 ? -3.181 -4.040 0.499 1.00 93.12 97 LEU A C 1
ATOM 754 O O . LEU A 1 97 ? -3.630 -3.793 1.621 1.00 93.12 97 LEU A O 1
ATOM 758 N N . LYS A 1 98 ? -3.066 -3.085 -0.432 1.00 93.62 98 LYS A N 1
ATOM 759 C CA . LYS A 1 98 ? -3.525 -1.701 -0.226 1.00 93.62 98 LYS A CA 1
ATOM 760 C C . LYS A 1 98 ? -5.036 -1.622 -0.053 1.00 93.62 98 LYS A C 1
ATOM 762 O O . LYS A 1 98 ? -5.503 -0.915 0.839 1.00 93.62 98 LYS A O 1
ATOM 767 N N . ASN A 1 99 ? -5.794 -2.381 -0.837 1.00 93.69 99 ASN A N 1
ATOM 768 C CA . ASN A 1 99 ? -7.244 -2.464 -0.687 1.00 93.69 99 ASN A CA 1
ATOM 769 C C . ASN A 1 99 ? -7.636 -3.02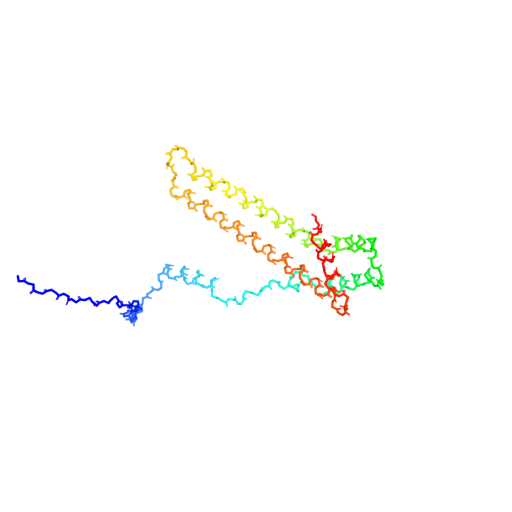6 0.686 1.00 93.69 99 ASN A C 1
ATOM 771 O O . ASN A 1 99 ? -8.498 -2.462 1.359 1.00 93.69 99 ASN A O 1
ATOM 775 N N . GLN A 1 100 ? -6.945 -4.068 1.159 1.00 94.62 100 GLN A N 1
ATOM 776 C CA . GLN A 1 100 ? -7.129 -4.598 2.514 1.00 94.62 100 GLN A CA 1
ATOM 777 C C . GLN A 1 100 ? -6.779 -3.566 3.594 1.00 94.62 100 GLN A C 1
ATOM 779 O O . GLN A 1 100 ? -7.505 -3.441 4.579 1.00 94.62 100 GLN A O 1
ATOM 784 N N . MET A 1 101 ? -5.692 -2.806 3.421 1.00 95.12 101 MET A N 1
ATOM 785 C CA . MET A 1 101 ? -5.306 -1.731 4.343 1.00 95.12 101 MET A CA 1
ATOM 786 C C . MET A 1 101 ? -6.391 -0.648 4.428 1.00 95.12 101 MET A C 1
ATOM 788 O O . MET A 1 101 ? -6.741 -0.221 5.528 1.00 95.12 101 MET A O 1
ATOM 792 N N . ASN A 1 102 ? -6.935 -0.224 3.284 1.00 94.38 102 ASN A N 1
ATOM 793 C CA . ASN A 1 102 ? -8.006 0.770 3.220 1.00 94.38 102 ASN A CA 1
ATOM 794 C C . ASN A 1 102 ? -9.281 0.257 3.900 1.00 94.38 102 ASN A C 1
ATOM 796 O O . ASN A 1 102 ? -9.869 0.972 4.707 1.00 94.38 102 ASN A O 1
ATOM 800 N N . GLN A 1 103 ? -9.661 -0.999 3.654 1.00 95.19 103 GLN A N 1
ATOM 801 C CA . GLN A 1 103 ? -10.801 -1.609 4.337 1.00 95.19 103 GLN A CA 1
ATOM 802 C C . GLN A 1 103 ? -10.582 -1.666 5.855 1.00 95.19 103 GLN A C 1
ATOM 804 O O . GLN A 1 103 ? -11.454 -1.260 6.617 1.00 95.19 103 GLN A O 1
ATOM 809 N N . ALA A 1 104 ? -9.394 -2.076 6.309 1.00 94.38 104 ALA A N 1
ATOM 810 C CA . ALA A 1 104 ? -9.065 -2.112 7.733 1.00 94.38 104 ALA A CA 1
ATOM 811 C C . ALA A 1 104 ? -9.088 -0.715 8.385 1.00 94.38 104 ALA A C 1
ATOM 813 O O . ALA A 1 104 ? -9.427 -0.589 9.562 1.00 94.38 104 ALA A O 1
ATOM 814 N N . GLN A 1 105 ? -8.747 0.342 7.639 1.00 95.56 105 GLN A N 1
ATOM 815 C CA . GLN A 1 105 ? -8.910 1.724 8.092 1.00 95.56 105 GLN A CA 1
ATOM 816 C C . GLN A 1 105 ? -10.395 2.083 8.261 1.00 95.56 105 GLN A C 1
ATOM 818 O O . GLN A 1 105 ? -10.759 2.607 9.313 1.00 95.56 105 GLN A O 1
ATOM 823 N N . CYS A 1 106 ? -11.254 1.751 7.292 1.00 95.12 106 CYS A N 1
ATOM 824 C CA . CYS A 1 106 ? -12.701 1.958 7.413 1.00 95.12 106 CYS A CA 1
ATOM 825 C C . CYS A 1 106 ? -13.297 1.191 8.604 1.00 95.12 106 CYS A C 1
ATOM 827 O O . CYS A 1 106 ? -14.114 1.736 9.346 1.00 95.12 106 CYS A O 1
ATOM 829 N N . ASP A 1 107 ? -12.848 -0.043 8.841 1.00 93.19 107 ASP A N 1
ATOM 830 C CA . ASP A 1 107 ? -13.293 -0.851 9.980 1.00 93.19 107 ASP A CA 1
ATOM 831 C C . ASP A 1 107 ? -12.880 -0.210 11.318 1.00 93.19 107 ASP A C 1
ATOM 833 O O . ASP A 1 107 ? -13.666 -0.176 12.269 1.00 93.19 107 ASP A O 1
ATOM 837 N N . CYS A 1 108 ? -11.669 0.361 11.395 1.00 94.00 108 CYS A N 1
ATOM 838 C CA . CYS A 1 108 ? -11.219 1.120 12.567 1.00 94.00 108 CYS A CA 1
ATOM 839 C C . CYS A 1 108 ? -12.101 2.344 12.831 1.00 94.00 108 CYS A C 1
ATOM 841 O O . CYS A 1 108 ? -12.451 2.606 13.980 1.00 94.00 108 CYS A O 1
ATOM 843 N N . GLU A 1 109 ? -12.439 3.103 11.788 1.00 95.25 109 GLU A N 1
ATOM 844 C CA . GLU A 1 109 ? -13.295 4.291 11.888 1.00 95.25 109 GLU A CA 1
ATOM 845 C C . GLU A 1 109 ? -14.711 3.923 12.342 1.00 95.25 109 GLU A C 1
ATOM 847 O O . GLU A 1 109 ? -15.265 4.571 13.230 1.00 95.25 109 GLU A O 1
ATOM 852 N N . ALA A 1 110 ? -15.270 2.833 11.810 1.00 94.44 110 ALA A N 1
ATOM 853 C CA . ALA A 1 110 ? -16.563 2.318 12.242 1.00 94.44 110 ALA A CA 1
ATOM 854 C C . ALA A 1 110 ? -16.551 1.901 13.724 1.00 94.44 110 ALA A C 1
ATOM 856 O O . ALA A 1 110 ? -17.474 2.234 14.466 1.00 94.44 110 ALA A O 1
ATOM 857 N N . MET A 1 111 ? -15.496 1.215 14.180 1.00 92.25 111 MET A N 1
ATOM 858 C CA . MET A 1 111 ? -15.362 0.815 15.587 1.00 92.25 111 MET A CA 1
ATOM 859 C C . MET A 1 111 ? -15.135 2.002 16.526 1.00 92.25 111 MET A C 1
ATOM 861 O O . MET A 1 111 ? -15.656 1.997 17.640 1.00 92.25 111 MET A O 1
ATOM 865 N N . LEU A 1 112 ? -14.394 3.027 16.090 1.00 93.25 112 LEU A N 1
ATOM 866 C CA . LEU A 1 112 ? -14.247 4.274 16.846 1.00 93.25 112 LEU A CA 1
ATOM 867 C C . LEU A 1 112 ? -15.603 4.938 17.058 1.00 93.25 112 LEU A C 1
ATOM 869 O O . LEU A 1 112 ? -15.938 5.271 18.189 1.00 93.25 112 LEU A O 1
ATOM 873 N N . LYS A 1 113 ? -16.410 5.029 16.000 1.00 93.62 113 LYS A N 1
ATOM 874 C CA . LYS A 1 113 ? -17.755 5.594 16.084 1.00 93.62 113 LYS A CA 1
ATOM 875 C C . LYS A 1 113 ? -18.648 4.825 17.063 1.00 93.62 113 LYS A C 1
ATOM 877 O O . LYS A 1 113 ? -19.323 5.433 17.882 1.00 93.62 113 LYS A O 1
ATOM 882 N N . ILE A 1 114 ? -18.614 3.490 17.034 1.00 91.56 114 ILE A N 1
ATOM 883 C CA . ILE A 1 114 ? -19.365 2.657 17.991 1.00 91.56 114 ILE A CA 1
ATOM 884 C C . ILE A 1 114 ? -18.883 2.898 19.430 1.00 91.56 114 ILE A C 1
ATOM 886 O O . ILE A 1 114 ? -19.692 2.933 20.356 1.00 91.56 114 ILE A O 1
ATOM 890 N N . ALA A 1 115 ? -17.574 3.058 19.639 1.00 88.75 115 ALA A N 1
ATOM 891 C CA . ALA A 1 115 ? -17.019 3.355 20.956 1.00 88.75 115 ALA A CA 1
ATOM 892 C C . ALA A 1 115 ? -17.450 4.742 21.466 1.00 88.75 115 ALA A C 1
ATOM 894 O O . ALA A 1 115 ? -17.787 4.877 22.640 1.00 88.75 115 ALA A O 1
ATOM 895 N N . GLU A 1 116 ? -17.478 5.748 20.591 1.00 89.38 116 GLU A N 1
ATOM 896 C CA . GLU A 1 116 ? -17.971 7.099 20.893 1.00 89.38 116 GLU A CA 1
ATOM 897 C C . GLU A 1 116 ? -19.463 7.078 21.258 1.00 89.38 116 GLU A C 1
ATOM 899 O O . GLU A 1 116 ? -19.843 7.571 22.317 1.00 89.38 116 GLU A O 1
ATOM 904 N N . GLU A 1 117 ? -20.294 6.404 20.458 1.00 88.38 117 GLU A N 1
ATOM 905 C CA . GLU A 1 117 ? -21.732 6.248 20.720 1.00 88.38 117 GLU A CA 1
ATOM 906 C C . GLU A 1 117 ? -22.019 5.546 22.059 1.00 88.38 117 GLU A C 1
ATOM 908 O O . GLU A 1 117 ? -22.997 5.865 22.736 1.00 88.38 117 GLU A O 1
ATOM 913 N N . LEU A 1 118 ? -21.168 4.598 22.469 1.00 85.56 118 LEU A N 1
ATOM 914 C CA . LEU A 1 118 ? -21.276 3.961 23.783 1.00 85.56 118 LEU A CA 1
ATOM 915 C C . LEU A 1 118 ? -20.937 4.925 24.923 1.00 85.56 118 LEU A C 1
ATOM 917 O O . LEU A 1 118 ? -21.618 4.904 25.947 1.00 85.56 118 LEU A O 1
ATOM 921 N N . CYS A 1 119 ? -19.915 5.766 24.764 1.00 78.62 119 CYS A N 1
ATOM 922 C CA . CYS A 1 119 ? -19.563 6.783 25.757 1.00 78.62 119 CYS A CA 1
ATOM 923 C C . CYS A 1 119 ? -20.662 7.847 25.913 1.00 78.62 119 CYS A C 1
ATOM 925 O O . CYS A 1 119 ? -20.909 8.301 27.029 1.00 78.62 119 CYS A O 1
ATOM 927 N N . ASP A 1 120 ? -21.352 8.184 24.822 1.00 80.31 120 ASP A N 1
ATOM 928 C CA . ASP A 1 120 ? -22.392 9.219 24.775 1.00 80.31 120 ASP A CA 1
ATOM 929 C C . ASP A 1 120 ? -23.811 8.688 25.077 1.00 80.31 120 ASP A C 1
ATOM 931 O O . ASP A 1 120 ? -24.805 9.390 24.872 1.00 80.31 120 ASP A O 1
ATOM 935 N N . SER A 1 121 ? -23.938 7.447 25.569 1.00 74.94 121 SER A N 1
ATOM 936 C CA . SER A 1 121 ? -25.237 6.812 25.813 1.00 74.94 121 SER A CA 1
ATOM 937 C C . SER A 1 121 ? -26.103 7.631 26.794 1.00 74.94 121 SER A C 1
ATOM 939 O O . SER A 1 121 ? -25.741 7.779 27.967 1.00 74.94 121 SER A O 1
ATOM 941 N N . PRO A 1 122 ? -27.294 8.109 26.374 1.00 66.25 122 PRO A N 1
ATOM 942 C CA . PRO A 1 122 ? -28.114 9.056 27.140 1.00 66.25 122 PRO A CA 1
ATOM 943 C C . PRO A 1 122 ? -28.685 8.478 28.441 1.00 66.25 122 PRO A C 1
ATOM 945 O O . PRO A 1 122 ? -29.142 9.230 29.299 1.00 66.25 122 PRO A O 1
ATOM 948 N N . ASN A 1 123 ? -28.647 7.152 28.602 1.00 65.88 123 ASN A N 1
ATOM 949 C CA . ASN A 1 123 ? -29.160 6.463 29.784 1.00 65.88 123 ASN A CA 1
ATOM 950 C C . ASN A 1 123 ? -28.066 6.125 30.811 1.00 65.88 123 ASN A C 1
ATOM 952 O O . ASN A 1 123 ? -28.395 5.607 31.874 1.00 65.88 123 ASN A O 1
ATOM 956 N N . GLY A 1 124 ? -26.781 6.373 30.515 1.00 64.56 124 GLY A N 1
ATOM 957 C CA . GLY A 1 124 ? -25.648 6.145 31.427 1.00 64.56 124 GLY A CA 1
ATOM 958 C C . GLY A 1 124 ? -25.359 4.681 31.803 1.00 64.56 124 GLY A C 1
ATOM 959 O O . GLY A 1 124 ? -24.270 4.375 32.284 1.00 64.56 124 GLY A O 1
ATOM 960 N N . GLU A 1 125 ? -26.287 3.755 31.560 1.00 69.50 125 GLU A N 1
ATOM 961 C CA . GLU A 1 125 ? -26.110 2.325 31.802 1.00 69.50 125 GLU A CA 1
ATOM 962 C C . GLU A 1 125 ? -25.557 1.628 30.555 1.00 69.50 125 GLU A C 1
ATOM 964 O O . GLU A 1 125 ? -26.291 1.111 29.713 1.00 69.50 125 GLU A O 1
ATOM 969 N N . VAL A 1 126 ? -24.230 1.589 30.442 1.00 78.00 126 VAL A N 1
ATOM 970 C CA . VAL A 1 126 ? -23.543 0.688 29.511 1.00 78.00 126 VAL A CA 1
ATOM 971 C C . VAL A 1 126 ? -22.940 -0.456 30.309 1.00 78.00 126 VAL A C 1
ATOM 973 O O . VAL A 1 126 ? -22.191 -0.239 31.261 1.00 78.00 126 VAL A O 1
ATOM 976 N N . SER A 1 127 ? -23.260 -1.696 29.929 1.00 83.25 127 SER A N 1
ATOM 977 C CA . SER A 1 127 ? -22.690 -2.853 30.620 1.00 83.25 127 SER A CA 1
ATOM 978 C C . SER A 1 127 ? -21.155 -2.853 30.480 1.00 83.25 127 SER A C 1
ATOM 980 O O . SER A 1 127 ? -20.654 -2.688 29.363 1.00 83.25 127 SER A O 1
ATOM 982 N N . PRO A 1 128 ? -20.390 -3.089 31.563 1.00 84.06 128 PRO A N 1
ATOM 983 C CA . PRO A 1 128 ? -18.928 -3.162 31.494 1.00 84.06 128 PRO A CA 1
ATOM 984 C C . PRO A 1 128 ? -18.421 -4.183 30.468 1.00 84.06 128 PRO A C 1
ATOM 986 O O . PRO A 1 128 ? -17.421 -3.943 29.796 1.00 84.06 128 PRO A O 1
ATOM 989 N N . ASN A 1 129 ? -19.153 -5.288 30.289 1.00 88.00 129 ASN A N 1
ATOM 990 C CA . ASN A 1 129 ? -18.844 -6.303 29.282 1.00 88.00 129 ASN A CA 1
ATOM 991 C C . ASN A 1 129 ? -18.914 -5.735 27.862 1.00 88.00 129 ASN A C 1
ATOM 993 O O . ASN A 1 129 ? -18.025 -5.993 27.060 1.00 88.00 129 ASN A O 1
ATOM 997 N N . ARG A 1 130 ? -19.919 -4.904 27.564 1.00 87.25 130 ARG A N 1
ATOM 998 C CA . ARG A 1 130 ? -20.062 -4.281 26.244 1.00 87.25 130 ARG A CA 1
ATOM 999 C C . ARG A 1 130 ? -18.952 -3.273 25.951 1.00 87.25 130 ARG A C 1
ATOM 1001 O O . ARG A 1 130 ? -18.465 -3.220 24.826 1.00 87.25 130 ARG A O 1
ATOM 1008 N N . ILE A 1 131 ? -18.544 -2.500 26.959 1.00 87.69 131 ILE A N 1
ATOM 1009 C CA . ILE A 1 131 ? -17.404 -1.576 26.848 1.00 87.69 131 ILE A CA 1
ATOM 1010 C C . ILE A 1 131 ? -16.135 -2.367 26.527 1.00 87.69 131 ILE A C 1
ATOM 1012 O O . ILE A 1 131 ? -15.392 -2.004 25.617 1.00 87.69 131 ILE A O 1
ATOM 1016 N N . LEU A 1 132 ? -15.913 -3.472 27.244 1.00 89.94 132 LEU A N 1
ATOM 1017 C CA . LEU A 1 132 ? -14.758 -4.333 27.029 1.00 89.94 132 LEU A CA 1
ATOM 1018 C C . LEU A 1 132 ? -14.763 -4.966 25.630 1.00 89.94 132 LEU A C 1
ATOM 1020 O O . LEU A 1 132 ? -13.741 -4.921 24.955 1.00 89.94 132 LEU A O 1
ATOM 1024 N N . GLU A 1 133 ? -15.897 -5.503 25.171 1.00 91.12 133 GLU A N 1
ATOM 1025 C CA . GLU A 1 133 ? -16.042 -6.072 23.821 1.00 91.12 133 GLU A CA 1
ATOM 1026 C C . GLU A 1 133 ? -15.653 -5.069 22.731 1.00 91.12 133 GLU A C 1
ATOM 1028 O O . GLU A 1 133 ? -14.871 -5.395 21.838 1.00 91.12 133 GLU A O 1
ATOM 1033 N N . VAL A 1 134 ? -16.165 -3.837 22.813 1.00 91.75 134 VAL A N 1
ATOM 1034 C CA . VAL A 1 134 ? -15.871 -2.802 21.813 1.00 91.75 134 VAL A CA 1
ATOM 1035 C C . VAL A 1 134 ? -14.428 -2.322 21.908 1.00 91.75 134 VAL A C 1
ATOM 1037 O O . VAL A 1 134 ? -13.789 -2.121 20.876 1.00 91.75 134 VAL A O 1
ATOM 1040 N N . ALA A 1 135 ? -13.872 -2.199 23.114 1.00 90.44 135 ALA A N 1
ATOM 1041 C CA . ALA A 1 135 ? -12.465 -1.851 23.292 1.00 90.44 135 ALA A CA 1
ATOM 1042 C C . ALA A 1 135 ? -11.529 -2.908 22.679 1.00 90.44 135 ALA A C 1
ATOM 1044 O O . ALA A 1 135 ? -10.565 -2.550 22.000 1.00 90.44 135 ALA A O 1
ATOM 1045 N N . VAL A 1 136 ? -11.830 -4.197 22.873 1.00 93.44 136 VAL A N 1
ATOM 1046 C CA . VAL A 1 136 ? -11.067 -5.305 22.281 1.00 93.44 136 VAL A CA 1
ATOM 1047 C C . VAL A 1 136 ? -11.197 -5.294 20.759 1.00 93.44 136 VAL A C 1
ATOM 1049 O O . VAL A 1 136 ? -10.177 -5.281 20.073 1.00 93.44 136 VAL A O 1
ATOM 1052 N N . ALA A 1 137 ? -12.417 -5.202 20.223 1.00 92.19 137 ALA A N 1
ATOM 1053 C CA . ALA A 1 137 ? -12.647 -5.165 18.778 1.00 92.19 137 ALA A CA 1
ATOM 1054 C C . ALA A 1 137 ? -11.944 -3.972 18.105 1.00 92.19 137 ALA A C 1
ATOM 1056 O O . ALA A 1 137 ? -11.326 -4.116 17.048 1.00 92.19 137 ALA A O 1
ATOM 1057 N N . LEU A 1 138 ? -11.972 -2.796 18.739 1.00 93.69 138 LEU A N 1
ATOM 1058 C CA . LEU A 1 138 ? -11.260 -1.614 18.260 1.00 93.69 138 LEU A CA 1
ATOM 1059 C C . LEU A 1 138 ? -9.742 -1.825 18.263 1.00 93.69 138 LEU A C 1
ATOM 1061 O O . LEU A 1 138 ? -9.060 -1.415 17.322 1.00 93.69 138 LEU A O 1
ATOM 1065 N N . GLN A 1 139 ? -9.201 -2.445 19.312 1.00 93.94 139 GLN A N 1
ATOM 1066 C CA . GLN A 1 139 ? -7.773 -2.729 19.386 1.00 93.94 139 GLN A CA 1
ATOM 1067 C C . GLN A 1 139 ? -7.349 -3.737 18.310 1.00 93.94 139 GLN A C 1
ATOM 1069 O O . GLN A 1 139 ? -6.345 -3.517 17.636 1.00 93.94 139 GLN A O 1
ATOM 1074 N N . GLU A 1 140 ? -8.126 -4.795 18.087 1.00 92.69 140 GLU A N 1
ATOM 1075 C CA . GLU A 1 140 ? -7.879 -5.772 17.020 1.00 92.69 140 GLU A CA 1
ATOM 1076 C C . GLU A 1 140 ? -7.933 -5.141 15.624 1.00 92.69 140 GLU A C 1
ATOM 1078 O O . GLU A 1 140 ? -7.069 -5.418 14.785 1.00 92.69 140 GLU A O 1
ATOM 1083 N N . ALA A 1 141 ? -8.905 -4.258 15.379 1.00 91.38 141 ALA A N 1
ATOM 1084 C CA . ALA A 1 141 ? -9.000 -3.509 14.130 1.00 91.38 141 ALA A CA 1
ATOM 1085 C C . ALA A 1 141 ? -7.756 -2.629 13.915 1.00 91.38 141 ALA A C 1
ATOM 1087 O O . ALA A 1 141 ? -7.133 -2.689 12.851 1.00 91.38 141 ALA A O 1
ATOM 1088 N N . LYS A 1 142 ? -7.334 -1.880 14.947 1.00 93.62 142 LYS A N 1
ATOM 1089 C CA . LYS A 1 142 ? -6.131 -1.030 14.903 1.00 93.62 142 LYS A CA 1
ATOM 1090 C C . LYS A 1 142 ? -4.872 -1.837 14.611 1.00 93.62 142 LYS A C 1
ATOM 1092 O O . LYS A 1 142 ? -4.123 -1.466 13.713 1.00 93.62 142 LYS A O 1
ATOM 1097 N N . MET A 1 143 ? -4.666 -2.955 15.309 1.00 95.00 143 MET A N 1
ATOM 1098 C CA . MET A 1 143 ? -3.506 -3.823 15.078 1.00 95.00 143 MET A CA 1
ATOM 1099 C C . MET A 1 143 ? -3.478 -4.363 13.646 1.00 95.00 143 MET A C 1
ATOM 1101 O O . MET A 1 143 ? -2.433 -4.327 12.998 1.00 95.00 143 MET A O 1
ATOM 1105 N N . ARG A 1 144 ? -4.624 -4.817 13.119 1.00 93.19 144 ARG A N 1
ATOM 1106 C CA . ARG A 1 144 ? -4.729 -5.293 11.731 1.00 93.19 144 ARG A CA 1
ATOM 1107 C C . ARG A 1 144 ? -4.377 -4.192 10.732 1.00 93.19 144 ARG A C 1
ATOM 1109 O O . ARG A 1 144 ? -3.569 -4.424 9.835 1.00 93.19 144 ARG A O 1
ATOM 1116 N N . ARG A 1 145 ? -4.939 -2.993 10.899 1.00 95.12 145 ARG A N 1
ATOM 1117 C CA . ARG A 1 145 ? -4.613 -1.833 10.061 1.00 95.12 145 ARG A CA 1
ATOM 1118 C C . ARG A 1 145 ? -3.126 -1.491 10.135 1.00 95.12 145 ARG A C 1
ATOM 1120 O O . ARG A 1 145 ? -2.504 -1.282 9.098 1.00 95.12 145 ARG A O 1
ATOM 1127 N N . ASP A 1 146 ? -2.557 -1.422 11.333 1.00 94.00 146 ASP A N 1
ATOM 1128 C CA . ASP A 1 146 ? -1.168 -1.002 11.531 1.00 94.00 146 ASP A CA 1
ATOM 1129 C C . ASP A 1 146 ? -0.182 -2.025 10.955 1.00 94.00 146 ASP A C 1
ATOM 1131 O O . ASP A 1 146 ? 0.809 -1.636 10.332 1.00 94.00 146 ASP A O 1
ATOM 1135 N N . ASN A 1 147 ? -0.502 -3.319 11.045 1.00 92.50 147 ASN A N 1
ATOM 1136 C CA . ASN A 1 147 ? 0.251 -4.375 10.374 1.00 92.50 147 ASN A CA 1
ATOM 1137 C C . ASN A 1 147 ? 0.224 -4.205 8.846 1.00 92.50 147 ASN A C 1
ATOM 1139 O O . ASN A 1 147 ? 1.280 -4.139 8.216 1.00 92.50 147 ASN A O 1
ATOM 1143 N N . LEU A 1 148 ? -0.964 -4.052 8.251 1.00 93.38 148 LEU A N 1
ATOM 1144 C CA . LEU A 1 148 ? -1.114 -3.847 6.806 1.00 93.38 148 LEU A CA 1
ATOM 1145 C C . LEU A 1 148 ? -0.397 -2.576 6.337 1.00 93.38 148 LEU A C 1
ATOM 1147 O O . LEU A 1 148 ? 0.333 -2.600 5.349 1.00 93.38 148 LEU A O 1
ATOM 1151 N N . ARG A 1 149 ? -0.537 -1.477 7.083 1.00 93.44 149 ARG A N 1
ATOM 1152 C CA . ARG A 1 149 ? 0.140 -0.207 6.803 1.00 93.44 149 ARG A CA 1
ATOM 1153 C C . ARG A 1 149 ? 1.657 -0.355 6.829 1.00 93.44 149 ARG A C 1
ATOM 1155 O O . ARG A 1 149 ? 2.339 0.204 5.972 1.00 93.44 149 ARG A O 1
ATOM 1162 N N . THR A 1 150 ? 2.181 -1.101 7.797 1.00 92.69 150 THR A N 1
ATOM 1163 C CA . THR A 1 150 ? 3.617 -1.374 7.919 1.00 92.69 150 THR A CA 1
ATOM 1164 C C . THR A 1 150 ? 4.122 -2.186 6.733 1.00 92.69 150 THR A C 1
ATOM 1166 O O . THR A 1 150 ? 5.128 -1.813 6.133 1.00 92.69 150 THR A O 1
ATOM 1169 N N . ARG A 1 151 ? 3.387 -3.230 6.331 1.00 92.88 151 ARG A N 1
ATOM 1170 C CA . ARG A 1 151 ? 3.712 -4.052 5.155 1.00 92.88 151 ARG A CA 1
ATOM 1171 C C . ARG A 1 151 ? 3.699 -3.239 3.861 1.00 92.88 151 ARG A C 1
ATOM 1173 O O . ARG A 1 151 ? 4.701 -3.215 3.154 1.00 92.88 151 ARG A O 1
ATOM 1180 N N . VAL A 1 152 ? 2.626 -2.485 3.598 1.00 93.44 152 VAL A N 1
ATOM 1181 C CA . VAL A 1 152 ? 2.517 -1.601 2.419 1.00 93.44 152 VAL A CA 1
ATOM 1182 C C . VAL A 1 152 ? 3.669 -0.600 2.380 1.00 93.44 152 VAL A C 1
ATOM 1184 O O . VAL A 1 152 ? 4.303 -0.427 1.339 1.00 93.44 152 VAL A O 1
ATOM 1187 N N . LYS A 1 153 ? 3.973 0.049 3.510 1.00 92.81 153 LYS A N 1
ATOM 1188 C CA . LYS A 1 153 ? 5.085 0.999 3.598 1.00 92.81 153 LYS A CA 1
ATOM 1189 C C . LYS A 1 153 ? 6.423 0.321 3.294 1.00 92.81 153 LYS A C 1
ATOM 1191 O O . LYS A 1 153 ? 7.176 0.845 2.479 1.00 92.81 153 LYS A O 1
ATOM 1196 N N . SER A 1 154 ? 6.688 -0.835 3.901 1.00 91.94 154 SER A N 1
ATOM 1197 C CA . SER A 1 154 ? 7.925 -1.590 3.680 1.00 91.94 154 SER A CA 1
ATOM 1198 C C . SER A 1 154 ? 8.086 -2.006 2.217 1.00 91.94 154 SER A C 1
ATOM 1200 O O . SER A 1 154 ? 9.162 -1.850 1.644 1.00 91.94 154 SER A O 1
ATOM 1202 N N . MET A 1 155 ? 7.002 -2.443 1.567 1.00 93.12 155 MET A N 1
ATOM 1203 C CA . MET A 1 155 ? 7.019 -2.764 0.140 1.00 93.12 155 MET A CA 1
ATOM 1204 C C . MET A 1 155 ? 7.341 -1.542 -0.723 1.00 93.12 155 MET A C 1
ATOM 1206 O O . MET A 1 155 ? 8.173 -1.647 -1.618 1.00 93.12 155 MET A O 1
ATOM 1210 N N . ILE A 1 156 ? 6.739 -0.378 -0.447 1.00 93.19 156 ILE A N 1
ATOM 1211 C CA . ILE A 1 156 ? 7.059 0.867 -1.166 1.00 93.19 156 ILE A CA 1
ATOM 1212 C C . ILE A 1 156 ? 8.532 1.234 -0.967 1.00 93.19 156 ILE A C 1
ATOM 1214 O O . ILE A 1 156 ? 9.226 1.521 -1.940 1.00 93.19 156 ILE A O 1
ATOM 1218 N N . ASP A 1 157 ? 9.014 1.214 0.278 1.00 91.94 157 ASP A N 1
ATOM 1219 C CA . ASP A 1 157 ? 10.398 1.554 0.616 1.00 91.94 157 ASP A CA 1
ATOM 1220 C C . ASP A 1 157 ? 11.389 0.604 -0.076 1.00 91.94 157 ASP A C 1
ATOM 1222 O O . ASP A 1 157 ? 12.357 1.053 -0.695 1.00 91.94 157 ASP A O 1
ATOM 1226 N N . GLY A 1 158 ? 11.118 -0.701 -0.029 1.00 91.88 158 GLY A N 1
ATOM 1227 C CA . GLY A 1 158 ? 11.920 -1.731 -0.678 1.00 91.88 158 GLY A CA 1
ATOM 1228 C C . GLY A 1 158 ? 11.925 -1.596 -2.199 1.00 91.88 158 GLY A C 1
ATOM 1229 O O . GLY A 1 158 ? 12.996 -1.559 -2.799 1.00 91.88 158 GLY A O 1
ATOM 1230 N N . LEU A 1 159 ? 10.753 -1.468 -2.828 1.00 92.69 159 LEU A N 1
ATOM 1231 C CA . LEU A 1 159 ? 10.641 -1.306 -4.280 1.00 92.69 159 LEU A CA 1
ATOM 1232 C C . LEU A 1 159 ? 11.348 -0.037 -4.751 1.00 92.69 159 LEU A C 1
ATOM 1234 O O . LEU A 1 159 ? 12.092 -0.090 -5.725 1.00 92.69 159 LEU A O 1
ATOM 1238 N N . CYS A 1 160 ? 11.179 1.088 -4.049 1.00 91.94 160 CYS A N 1
ATOM 1239 C CA . CYS A 1 160 ? 11.897 2.319 -4.368 1.00 91.94 160 CYS A CA 1
ATOM 1240 C C . CYS A 1 160 ? 13.410 2.125 -4.296 1.00 91.94 160 CYS A C 1
ATOM 1242 O O . CYS A 1 160 ? 14.114 2.485 -5.240 1.00 91.94 160 CYS A O 1
ATOM 1244 N N . LYS A 1 161 ? 13.903 1.535 -3.203 1.00 90.94 161 LYS A N 1
ATOM 1245 C CA . LYS A 1 161 ? 15.331 1.289 -3.003 1.00 90.94 161 LYS A CA 1
ATOM 1246 C C . LYS A 1 161 ? 15.905 0.395 -4.097 1.00 90.94 161 LYS A C 1
ATOM 1248 O O . LYS A 1 161 ? 16.930 0.735 -4.679 1.00 90.94 161 LYS A O 1
ATOM 1253 N N . GLU A 1 162 ? 15.249 -0.723 -4.387 1.00 91.62 162 GLU A N 1
ATOM 1254 C CA . GLU A 1 162 ? 15.733 -1.693 -5.365 1.00 91.62 162 GLU A CA 1
ATOM 1255 C C . GLU A 1 162 ? 15.635 -1.154 -6.793 1.00 91.62 162 GLU A C 1
ATOM 1257 O O . GLU A 1 162 ? 16.610 -1.212 -7.536 1.00 91.62 162 GLU A O 1
ATOM 1262 N N . ILE A 1 163 ? 14.515 -0.547 -7.191 1.00 90.69 163 ILE A N 1
ATOM 1263 C CA . ILE A 1 163 ? 14.354 0.018 -8.538 1.00 90.69 163 ILE A CA 1
ATOM 1264 C C . ILE A 1 163 ? 15.379 1.136 -8.788 1.00 90.69 163 ILE A C 1
ATOM 1266 O O . ILE A 1 163 ? 15.981 1.186 -9.863 1.00 90.69 163 ILE A O 1
ATOM 1270 N N . LEU A 1 164 ? 15.625 2.002 -7.801 1.00 89.25 164 LEU A N 1
ATOM 1271 C CA . LEU A 1 164 ? 16.553 3.130 -7.927 1.00 89.25 164 LEU A CA 1
ATOM 1272 C C . LEU A 1 164 ? 18.011 2.777 -7.614 1.00 89.25 164 LEU A C 1
ATOM 1274 O O . LEU A 1 164 ? 18.883 3.627 -7.797 1.00 89.25 164 LEU A O 1
ATOM 1278 N N . ALA A 1 165 ? 18.315 1.552 -7.177 1.00 87.00 165 ALA A N 1
ATOM 1279 C CA . ALA A 1 165 ? 19.689 1.168 -6.878 1.00 87.00 165 ALA A CA 1
ATOM 1280 C C . ALA A 1 165 ? 20.587 1.348 -8.118 1.00 87.00 165 ALA A C 1
ATOM 1282 O O . ALA A 1 165 ? 20.342 0.773 -9.179 1.00 87.00 165 ALA A O 1
ATOM 1283 N N . GLY A 1 166 ? 21.634 2.166 -7.972 1.00 71.56 166 GLY A N 1
ATOM 1284 C CA . GLY A 1 166 ? 22.562 2.516 -9.054 1.00 71.56 166 GLY A CA 1
ATOM 1285 C C . GLY A 1 166 ? 22.207 3.783 -9.843 1.00 71.56 166 GLY A C 1
ATOM 1286 O O . GLY A 1 166 ? 23.023 4.212 -10.654 1.00 71.56 166 GLY A O 1
ATOM 1287 N N . ASN A 1 167 ? 21.061 4.421 -9.581 1.00 69.94 167 ASN A N 1
ATOM 1288 C CA . ASN A 1 167 ? 20.718 5.733 -10.133 1.00 69.94 167 ASN A CA 1
ATOM 1289 C C . ASN A 1 167 ? 21.157 6.853 -9.176 1.00 69.94 167 ASN A C 1
ATOM 1291 O O . ASN A 1 167 ? 20.742 6.907 -8.022 1.00 69.94 167 ASN A O 1
ATOM 1295 N N . SER A 1 168 ? 21.992 7.774 -9.660 1.00 57.81 168 SER A N 1
ATOM 1296 C CA . SER A 1 168 ? 22.511 8.924 -8.898 1.00 57.81 168 SER A CA 1
ATOM 1297 C C . SER A 1 168 ? 21.567 10.136 -8.880 1.00 57.81 168 SER A C 1
ATOM 1299 O O . SER A 1 168 ? 21.912 11.190 -8.352 1.00 57.81 168 SER A O 1
ATOM 1301 N N . SER A 1 169 ? 20.377 10.004 -9.465 1.00 57.66 169 SER A N 1
ATOM 1302 C CA . SER A 1 169 ? 19.475 11.097 -9.851 1.00 57.66 169 SER A CA 1
ATOM 1303 C C . SER A 1 169 ? 18.593 11.674 -8.726 1.00 57.66 169 SER A C 1
ATOM 1305 O O . SER A 1 169 ? 17.705 12.484 -8.996 1.00 57.66 169 SER A O 1
ATOM 1307 N N . GLY A 1 170 ? 18.900 11.358 -7.464 1.00 65.44 170 GLY A N 1
ATOM 1308 C CA . GLY A 1 170 ? 18.466 12.116 -6.283 1.00 65.44 170 GLY A CA 1
ATOM 1309 C C . GLY A 1 170 ? 16.984 12.021 -5.897 1.00 65.44 170 GLY A C 1
ATOM 1310 O O . GLY A 1 170 ? 16.170 11.365 -6.551 1.00 65.44 170 GLY A O 1
ATOM 1311 N N . ASP A 1 171 ? 16.644 12.735 -4.818 1.00 78.00 171 ASP A N 1
ATOM 1312 C CA . ASP A 1 171 ? 15.348 12.723 -4.118 1.00 78.00 171 ASP A CA 1
ATOM 1313 C C . ASP A 1 171 ? 14.129 12.929 -5.038 1.00 78.00 171 ASP A C 1
ATOM 1315 O O . ASP A 1 171 ? 13.031 12.456 -4.750 1.00 78.00 171 ASP A O 1
ATOM 1319 N N . SER A 1 172 ? 14.294 13.613 -6.177 1.00 82.75 172 SER A N 1
ATOM 1320 C CA . SER A 1 172 ? 13.191 13.899 -7.104 1.00 82.75 172 SER A CA 1
ATOM 1321 C C . SER A 1 172 ? 12.630 12.645 -7.782 1.00 82.75 172 SER A C 1
ATOM 1323 O O . SER A 1 172 ? 11.408 12.523 -7.915 1.00 82.75 172 SER A O 1
ATOM 1325 N N . LEU A 1 173 ? 13.487 11.702 -8.192 1.00 85.38 173 LEU A N 1
ATOM 1326 C CA . LEU A 1 173 ? 13.021 10.441 -8.778 1.00 85.38 173 LEU A CA 1
ATOM 1327 C C . LEU A 1 173 ? 12.360 9.555 -7.732 1.00 85.38 173 LEU A C 1
ATOM 1329 O O . LEU A 1 173 ? 11.331 8.944 -8.015 1.00 85.38 173 LEU A O 1
ATOM 1333 N N . GLU A 1 174 ? 12.913 9.528 -6.520 1.00 88.69 174 GLU A N 1
ATOM 1334 C CA . GLU A 1 174 ? 12.325 8.781 -5.415 1.00 88.69 174 GLU A CA 1
ATOM 1335 C C . GLU A 1 174 ? 10.925 9.300 -5.082 1.00 88.69 174 GLU A C 1
ATOM 1337 O O . GLU A 1 174 ? 9.984 8.512 -5.024 1.00 88.69 174 GLU A O 1
ATOM 1342 N N . ILE A 1 175 ? 10.745 10.619 -4.960 1.00 89.62 175 ILE A N 1
ATOM 1343 C CA . ILE A 1 175 ? 9.430 11.228 -4.713 1.00 89.62 175 ILE A CA 1
ATOM 1344 C C . ILE A 1 175 ? 8.425 10.839 -5.804 1.00 89.62 175 ILE A C 1
ATOM 1346 O O . ILE A 1 175 ? 7.281 10.496 -5.496 1.00 89.62 175 ILE A O 1
ATOM 1350 N N . ARG A 1 176 ? 8.830 10.864 -7.080 1.00 89.25 176 ARG A N 1
ATOM 1351 C CA . ARG A 1 176 ? 7.946 10.490 -8.195 1.00 89.25 176 ARG A CA 1
ATOM 1352 C C . ARG A 1 176 ? 7.589 9.009 -8.177 1.00 89.25 176 ARG A C 1
ATOM 1354 O O . ARG A 1 176 ? 6.409 8.687 -8.288 1.00 89.25 176 ARG A O 1
ATOM 1361 N N . LEU A 1 177 ? 8.566 8.124 -7.981 1.00 91.06 177 LEU A N 1
ATOM 1362 C CA . LEU A 1 177 ? 8.340 6.680 -7.909 1.00 91.06 177 LEU A CA 1
ATOM 1363 C C . LEU A 1 177 ? 7.454 6.309 -6.713 1.00 91.06 177 LEU A C 1
ATOM 1365 O O . LEU A 1 177 ? 6.511 5.534 -6.861 1.00 91.06 177 LEU A O 1
ATOM 1369 N N . ARG A 1 178 ? 7.681 6.930 -5.549 1.00 92.75 178 ARG A N 1
ATOM 1370 C CA . ARG A 1 178 ? 6.788 6.821 -4.386 1.00 92.75 178 ARG A CA 1
ATOM 1371 C C . ARG A 1 178 ? 5.382 7.305 -4.712 1.00 92.75 178 ARG A C 1
ATOM 1373 O O . ARG A 1 178 ? 4.416 6.694 -4.272 1.00 92.75 178 ARG A O 1
ATOM 1380 N N . GLY A 1 179 ? 5.261 8.375 -5.494 1.00 91.25 179 GLY A N 1
ATOM 1381 C CA . GLY A 1 179 ? 3.983 8.867 -5.999 1.00 91.25 179 GLY A CA 1
ATOM 1382 C C . GLY A 1 179 ? 3.268 7.861 -6.904 1.00 91.25 179 GLY A C 1
ATOM 1383 O O . GLY A 1 179 ? 2.057 7.706 -6.777 1.00 91.25 179 GLY A O 1
ATOM 1384 N N . VAL A 1 180 ? 3.996 7.157 -7.775 1.00 92.69 180 VAL A N 1
ATOM 1385 C CA . VAL A 1 180 ? 3.449 6.083 -8.623 1.00 92.69 180 VAL A CA 1
ATOM 1386 C C . VAL A 1 180 ? 2.983 4.907 -7.764 1.00 92.69 180 VAL A C 1
ATOM 1388 O O . VAL A 1 180 ? 1.801 4.579 -7.776 1.00 92.69 180 VAL A O 1
ATOM 1391 N N . LEU A 1 181 ? 3.865 4.340 -6.935 1.00 92.88 181 LEU A N 1
ATOM 1392 C CA . LEU A 1 181 ? 3.541 3.220 -6.038 1.00 92.88 181 LEU A CA 1
ATOM 1393 C C . LEU A 1 181 ? 2.397 3.571 -5.065 1.00 92.88 181 LEU A C 1
ATOM 1395 O O . LEU A 1 181 ? 1.489 2.778 -4.801 1.00 92.88 181 LEU A O 1
ATOM 1399 N N . GLY A 1 182 ? 2.391 4.807 -4.566 1.00 90.31 182 GLY A N 1
ATOM 1400 C CA . GLY A 1 182 ? 1.353 5.351 -3.697 1.00 90.31 182 GLY A CA 1
ATOM 1401 C C . GLY A 1 182 ? -0.024 5.437 -4.358 1.00 90.31 182 GLY A C 1
ATOM 1402 O O . GLY A 1 182 ? -1.026 5.369 -3.648 1.00 90.31 182 GLY A O 1
ATOM 1403 N N . LYS A 1 183 ? -0.095 5.493 -5.691 1.00 90.44 183 LYS A N 1
ATOM 1404 C CA . LYS A 1 183 ? -1.344 5.556 -6.466 1.00 90.44 183 LYS A CA 1
ATOM 1405 C C . LYS A 1 183 ? -1.806 4.218 -7.043 1.00 90.44 183 LYS A C 1
ATOM 1407 O O . LYS A 1 183 ? -2.888 4.185 -7.600 1.00 90.44 183 LYS A O 1
ATOM 1412 N N . LEU A 1 184 ? -1.027 3.140 -6.919 1.00 88.06 184 LEU A N 1
ATOM 1413 C CA . LEU A 1 184 ? -1.453 1.819 -7.403 1.00 88.06 184 LEU A CA 1
ATOM 1414 C C . LEU A 1 184 ? -2.676 1.312 -6.622 1.00 88.06 184 LEU A C 1
ATOM 1416 O O . LEU A 1 184 ? -2.619 1.273 -5.392 1.00 88.06 184 LEU A O 1
ATOM 1420 N N . GLY A 1 185 ? -3.734 0.896 -7.312 1.00 66.06 185 GLY A N 1
ATOM 1421 C CA . GLY A 1 185 ? -5.032 0.564 -6.703 1.00 66.06 185 GLY A CA 1
ATOM 1422 C C . GLY A 1 185 ? -5.956 1.769 -6.628 1.00 66.06 185 GLY A C 1
ATOM 1423 O O . GLY A 1 185 ? -6.712 1.847 -5.639 1.00 66.06 185 GLY A O 1
#

Mean predicted aligned error: 13.98 Å

Nearest PDB structures (foldseek):
  4ilo-assembly1_A  TM=3.368E-01  e=4.215E-01  Chlamydia trachomatis L2/434/Bu
  7o3v-assembly1_I  TM=3.699E-01  e=3.645E+00  Escherichia coli
  6g6w-assembly1_B  TM=3.412E-01  e=5.138E+00  Bos taurus
  6ixe-assembly1_A  TM=2.260E-01  e=2.853E+00  Homo sapiens